Protein AF-A0A7V1EH66-F1 (afdb_monomer_lite)

pLDDT: mean 82.97, std 15.95, range [31.66, 97.5]

Radius of gyration: 21.64 Å; chains: 1; bounding box: 53×50×57 Å

Foldseek 3Di:
DPCPPPPPPLVVLLVVLVCLLVVLVVVCLVCQVVVNHDCVSLLSNLQSLLVNCLSPVVSVVCLVVVLVVQLVSHDPVCSVVSSVSSSCSSCVSQVVCQVVCCVVQVDRARSHLCQLVVLLCLAAPPVVVSLLDDPDDSVVVVLCCCCVPVVDDDSNVSSVVSNVRRVVRCVVPVVVRVVSVVVVVVVVLDLDDDDRPDDVVVVCVPDPVNVDPCPRSNNVVVVVVVD

Secondary structure (DSSP, 8-state):
---------HHHHHHHHHHHHHHHHHHHHHHHHTT---HHHHHHHHHHHHHHHHH-GGGGGGHHHHHHHHHHHS-TTTHHHHHHHHHHHHHHHHHHHHHHHHHHHSS---S-STHHHHHHHHSSTTHHHHHTPPTTHHHHHHHHHHHHHH---SHHHHHHHHHHHHHHHHHH-HHHHHHHHHHHHHHHHSS-PPPSSS-HHHHHTT-HHHH-GGGSHHHHHHHHH--

Sequence (227 aa):
MIQANSEILPPILIIFLLLASIYTLLRFCESIKKDKLVTPWLVISGITYGLLIITLTNFFILLPFLIVWLYNITIKVKRLKYTLIFLMLSLTPAFLSTMRNFIHSNEPVIICYNGGINFYIGNNSDIKRTVSIQPGYQWDSLMTTAYITERITNFGEMQNFWYRKAFQFIIHNPLKWMGITLKKAILFFNAWEFPRNTDDEFFNNYSIVNKTPFLKANLLFPLGFSG

Organism: NCBI:txid2052148

Structure (mmCIF, N/CA/C/O backbone):
data_AF-A0A7V1EH66-F1
#
_entry.id   AF-A0A7V1EH66-F1
#
loop_
_atom_site.group_PDB
_atom_site.id
_atom_site.type_symbol
_atom_site.label_atom_id
_atom_site.label_alt_id
_atom_site.label_comp_id
_atom_site.label_asym_id
_atom_site.label_entity_id
_atom_site.label_seq_id
_atom_site.pdbx_PDB_ins_code
_atom_site.Cartn_x
_atom_site.Cartn_y
_atom_site.Cartn_z
_atom_site.occupancy
_atom_site.B_iso_or_equiv
_atom_site.auth_seq_id
_atom_site.auth_comp_id
_atom_site.auth_asym_id
_atom_site.auth_atom_id
_atom_site.pdbx_PDB_model_num
ATOM 1 N N . MET A 1 1 ? 28.380 -20.392 -0.063 1.00 31.66 1 MET A N 1
ATOM 2 C CA . MET A 1 1 ? 28.379 -19.608 1.191 1.00 31.66 1 MET A CA 1
ATOM 3 C C . MET A 1 1 ? 26.952 -19.146 1.417 1.00 31.66 1 MET A C 1
ATOM 5 O O . MET A 1 1 ? 26.489 -18.276 0.695 1.00 31.66 1 MET A O 1
ATOM 9 N N . ILE A 1 2 ? 26.218 -19.820 2.304 1.00 36.34 2 ILE A N 1
ATOM 10 C CA . ILE A 1 2 ? 24.830 -19.469 2.618 1.00 36.34 2 ILE A CA 1
ATOM 11 C C . ILE A 1 2 ? 24.907 -18.312 3.603 1.00 36.34 2 ILE A C 1
ATOM 13 O O . ILE A 1 2 ? 25.153 -18.507 4.790 1.00 36.34 2 ILE A O 1
ATOM 17 N N . GLN A 1 3 ? 24.756 -17.100 3.088 1.00 33.91 3 GLN A N 1
ATOM 18 C CA . GLN A 1 3 ? 24.541 -15.925 3.907 1.00 33.91 3 GLN A CA 1
ATOM 19 C C . GLN A 1 3 ? 23.078 -15.956 4.365 1.00 33.91 3 GLN A C 1
ATOM 21 O O . GLN A 1 3 ? 22.227 -15.233 3.861 1.00 33.91 3 GLN A O 1
ATOM 26 N N . ALA A 1 4 ? 22.769 -16.860 5.299 1.00 40.81 4 ALA A N 1
ATOM 27 C CA . ALA A 1 4 ? 21.573 -16.765 6.121 1.00 40.81 4 ALA A CA 1
ATOM 28 C C . ALA A 1 4 ? 21.816 -15.620 7.109 1.00 40.81 4 ALA A C 1
ATOM 30 O O . ALA A 1 4 ? 22.051 -15.840 8.296 1.00 40.81 4 ALA A O 1
ATOM 31 N N . ASN A 1 5 ? 21.862 -14.389 6.595 1.00 39.75 5 ASN A N 1
ATOM 32 C CA . ASN A 1 5 ? 21.789 -13.235 7.463 1.00 39.75 5 ASN A CA 1
ATOM 33 C C . ASN A 1 5 ? 20.458 -13.365 8.202 1.00 39.75 5 ASN A C 1
ATOM 35 O O . ASN A 1 5 ? 19.401 -13.513 7.587 1.00 39.75 5 ASN A O 1
ATOM 39 N N . SER A 1 6 ? 20.513 -13.304 9.526 1.00 42.19 6 SER A N 1
ATOM 40 C CA . SER A 1 6 ? 19.389 -12.981 10.399 1.00 42.19 6 SER A CA 1
ATOM 41 C C . SER A 1 6 ? 18.934 -11.540 10.133 1.00 42.19 6 SER A C 1
ATOM 43 O O . SER A 1 6 ? 18.957 -10.680 11.009 1.00 42.19 6 SER A O 1
ATOM 45 N N . GLU A 1 7 ? 18.594 -11.253 8.881 1.00 52.84 7 GLU A N 1
ATOM 46 C CA . GLU A 1 7 ? 17.922 -10.042 8.467 1.00 52.84 7 GLU A CA 1
ATOM 47 C C . GLU A 1 7 ? 16.495 -10.142 8.987 1.00 52.84 7 GLU A C 1
ATOM 49 O O . GLU A 1 7 ? 15.802 -11.143 8.786 1.00 52.84 7 GLU A O 1
ATOM 54 N N . ILE A 1 8 ? 16.052 -9.100 9.688 1.00 56.94 8 ILE A N 1
ATOM 55 C CA . ILE A 1 8 ? 14.639 -8.923 9.998 1.00 56.94 8 ILE A CA 1
ATOM 56 C C . ILE A 1 8 ? 13.954 -8.720 8.652 1.00 56.94 8 ILE A C 1
ATOM 58 O O . ILE A 1 8 ? 13.894 -7.607 8.129 1.00 56.94 8 ILE A O 1
ATOM 62 N N . LEU A 1 9 ? 13.493 -9.817 8.051 1.00 69.81 9 LEU A N 1
ATOM 63 C CA . LEU A 1 9 ? 12.773 -9.720 6.801 1.00 69.81 9 LEU A CA 1
ATOM 64 C C . LEU A 1 9 ? 11.476 -8.934 7.063 1.00 69.81 9 LEU A C 1
ATOM 66 O O . LEU A 1 9 ? 10.804 -9.161 8.080 1.00 69.81 9 LEU A O 1
ATOM 70 N N . PRO A 1 10 ? 11.069 -8.060 6.126 1.00 79.56 10 PRO A N 1
ATOM 71 C CA . PRO A 1 10 ? 9.827 -7.298 6.219 1.00 79.56 10 PRO A CA 1
ATOM 72 C C . PRO A 1 10 ? 8.575 -8.091 6.649 1.00 79.56 10 PRO A C 1
ATOM 74 O O . PRO A 1 10 ? 7.766 -7.520 7.381 1.00 79.56 10 PRO A O 1
ATOM 77 N N . PRO A 1 11 ? 8.383 -9.385 6.291 1.00 85.25 11 PRO A N 1
ATOM 78 C CA . PRO A 1 11 ? 7.206 -10.152 6.689 1.00 85.25 11 PRO A CA 1
ATOM 79 C C . PRO A 1 11 ? 6.988 -10.238 8.201 1.00 85.25 11 PRO A C 1
ATOM 81 O O . PRO A 1 11 ? 5.842 -10.167 8.634 1.00 85.25 11 PRO A O 1
ATOM 84 N N . ILE A 1 12 ? 8.048 -10.337 9.013 1.00 88.81 12 ILE A N 1
ATOM 85 C CA . ILE A 1 12 ? 7.903 -10.431 10.477 1.00 88.81 12 ILE A CA 1
ATOM 86 C C . ILE A 1 12 ? 7.273 -9.145 11.017 1.00 88.81 12 ILE A C 1
ATOM 88 O O . ILE A 1 12 ? 6.307 -9.188 11.780 1.00 88.81 12 ILE A O 1
ATOM 92 N N . LEU A 1 13 ? 7.785 -7.996 10.570 1.00 91.00 13 LEU A N 1
ATOM 93 C CA . LEU A 1 13 ? 7.263 -6.689 10.955 1.00 91.00 13 LEU A CA 1
ATOM 94 C C . LEU A 1 13 ? 5.834 -6.479 10.436 1.00 91.00 13 LEU A C 1
ATOM 96 O O . LEU A 1 13 ? 4.990 -5.981 11.175 1.00 91.00 13 LEU A O 1
ATOM 100 N N . ILE A 1 14 ? 5.543 -6.896 9.199 1.00 92.69 14 ILE A N 1
ATOM 101 C CA . ILE A 1 14 ? 4.199 -6.820 8.606 1.00 92.69 14 ILE A CA 1
ATOM 102 C C . ILE A 1 14 ? 3.196 -7.617 9.441 1.00 92.69 14 ILE A C 1
ATOM 104 O O . ILE A 1 14 ? 2.156 -7.079 9.813 1.00 92.69 14 ILE A O 1
ATOM 108 N N . ILE A 1 15 ? 3.509 -8.875 9.767 1.00 91.88 15 ILE A N 1
ATOM 109 C CA . ILE A 1 15 ? 2.633 -9.740 10.567 1.00 91.88 15 ILE A CA 1
ATOM 110 C C . ILE A 1 15 ? 2.423 -9.131 11.954 1.00 91.88 15 ILE A C 1
ATOM 112 O O . ILE A 1 15 ? 1.287 -9.035 12.416 1.00 91.88 15 ILE A O 1
ATOM 116 N N . PHE A 1 16 ? 3.495 -8.665 12.597 1.00 94.38 16 PHE A N 1
ATOM 117 C CA . PHE A 1 16 ? 3.411 -8.009 13.897 1.00 94.38 16 PHE A CA 1
ATOM 118 C C . PHE A 1 16 ? 2.502 -6.771 13.866 1.00 94.38 16 PHE A C 1
ATOM 120 O O . PHE A 1 16 ? 1.582 -6.670 14.677 1.00 94.38 16 PHE A O 1
ATOM 127 N N . LEU A 1 17 ? 2.716 -5.850 12.920 1.00 95.94 17 LEU A N 1
ATOM 128 C CA . LEU A 1 17 ? 1.924 -4.622 12.792 1.00 95.94 17 LEU A CA 1
ATOM 129 C C . LEU A 1 17 ? 0.464 -4.918 12.437 1.00 95.94 17 LEU A C 1
ATOM 131 O O . LEU A 1 17 ? -0.438 -4.294 12.998 1.00 95.94 17 LEU A O 1
ATOM 135 N N . LEU A 1 18 ? 0.219 -5.897 11.562 1.00 95.38 18 LEU A N 1
ATOM 136 C CA . LEU A 1 18 ? -1.124 -6.351 11.216 1.00 95.38 18 LEU A CA 1
ATOM 137 C C . LEU A 1 18 ? -1.856 -6.874 12.455 1.00 95.38 18 LEU A C 1
ATOM 139 O O . LEU A 1 18 ? -2.928 -6.370 12.786 1.00 95.38 18 LEU A O 1
ATOM 143 N N . LEU A 1 19 ? -1.262 -7.822 13.182 1.00 95.56 19 LEU A N 1
ATOM 144 C CA . LEU A 1 19 ? -1.869 -8.394 14.383 1.00 95.56 19 LEU A CA 1
ATOM 145 C C . LEU A 1 19 ? -2.056 -7.348 15.487 1.00 95.56 19 LEU A C 1
ATOM 147 O O . LEU A 1 19 ? -3.114 -7.314 16.113 1.00 95.56 19 LEU A O 1
ATOM 151 N N . ALA A 1 20 ? -1.082 -6.458 15.696 1.00 96.25 20 ALA A N 1
ATOM 152 C CA . ALA A 1 20 ? -1.193 -5.362 16.655 1.00 96.25 20 ALA A CA 1
ATOM 153 C C . ALA A 1 20 ? -2.341 -4.406 16.293 1.00 96.25 20 ALA A C 1
ATOM 155 O O . ALA A 1 20 ? -3.129 -4.034 17.169 1.00 96.25 20 ALA A O 1
ATOM 156 N N . SER A 1 21 ? -2.481 -4.050 15.012 1.00 95.81 21 SER A N 1
ATOM 157 C CA . SER A 1 21 ? -3.552 -3.167 14.539 1.00 95.81 21 SER A CA 1
ATOM 158 C C . SER A 1 21 ? -4.936 -3.794 14.726 1.00 95.81 21 SER A C 1
ATOM 160 O O . SER A 1 21 ? -5.824 -3.136 15.272 1.00 95.81 21 SER A O 1
ATOM 162 N N . ILE A 1 22 ? -5.097 -5.080 14.385 1.00 94.62 22 ILE A N 1
ATOM 163 C CA . ILE A 1 22 ? -6.344 -5.839 14.562 1.00 94.62 22 ILE A CA 1
ATOM 164 C C . ILE A 1 22 ? -6.674 -5.976 16.048 1.00 94.62 22 ILE A C 1
ATOM 166 O O . ILE A 1 22 ? -7.775 -5.631 16.470 1.00 94.62 22 ILE A O 1
ATOM 170 N N . TYR A 1 23 ? -5.721 -6.438 16.860 1.00 96.19 23 TYR A N 1
ATOM 171 C CA . TYR A 1 23 ? -5.928 -6.648 18.291 1.00 96.19 23 TYR A CA 1
ATOM 172 C C . TYR A 1 23 ? -6.364 -5.358 18.990 1.00 96.19 23 TYR A C 1
ATOM 174 O O . TYR A 1 23 ? -7.368 -5.336 19.700 1.00 96.19 23 TYR A O 1
ATOM 182 N N . THR A 1 24 ? -5.654 -4.254 18.760 1.00 95.88 24 THR A N 1
ATOM 183 C CA . THR A 1 24 ? -5.983 -2.968 19.391 1.00 95.88 24 THR A CA 1
ATOM 184 C C . THR A 1 24 ? -7.306 -2.391 18.887 1.00 95.88 24 THR A C 1
ATOM 186 O O . THR A 1 24 ? -8.067 -1.844 19.688 1.00 95.88 24 THR A O 1
ATOM 189 N N . LEU A 1 25 ? -7.652 -2.595 17.611 1.00 93.88 25 LEU A N 1
ATOM 190 C CA . LEU A 1 25 ? -8.961 -2.218 17.074 1.00 93.88 25 LEU A CA 1
ATOM 191 C C . LEU A 1 25 ? -10.096 -3.020 17.727 1.00 93.88 25 LEU A C 1
ATOM 193 O O . LEU A 1 25 ? -11.115 -2.449 18.114 1.00 93.88 25 LEU A O 1
ATOM 197 N N . LEU A 1 26 ? -9.911 -4.328 17.925 1.00 92.81 26 LEU A N 1
ATOM 198 C CA . LEU A 1 26 ? -10.880 -5.185 18.615 1.00 92.81 26 LEU A CA 1
ATOM 199 C C . LEU A 1 26 ? -11.047 -4.787 20.085 1.00 92.81 26 LEU A C 1
ATOM 201 O O . LEU A 1 26 ? -12.176 -4.662 20.562 1.00 92.81 26 LEU A O 1
ATOM 205 N N . ARG A 1 27 ? -9.949 -4.489 20.793 1.00 93.38 27 ARG A N 1
ATOM 206 C CA . ARG A 1 27 ? -9.999 -3.976 22.174 1.00 93.38 27 ARG A CA 1
ATOM 207 C C . ARG A 1 27 ? -10.748 -2.650 22.263 1.00 93.38 27 ARG A C 1
ATOM 209 O O . ARG A 1 27 ? -11.499 -2.440 23.215 1.00 93.38 27 ARG A O 1
ATOM 216 N N . PHE A 1 28 ? -10.602 -1.780 21.265 1.00 92.25 28 PHE A N 1
ATOM 217 C CA . PHE A 1 28 ? -11.415 -0.572 21.163 1.00 92.25 28 PHE A CA 1
ATOM 218 C C . PHE A 1 28 ? -12.905 -0.901 20.970 1.00 92.25 28 PHE A C 1
ATOM 220 O O . PHE A 1 28 ? -13.745 -0.334 21.672 1.00 92.25 28 PHE A O 1
ATOM 227 N N . CYS A 1 29 ? -13.247 -1.859 20.106 1.00 88.94 29 CYS A N 1
ATOM 228 C CA . CYS A 1 29 ? -14.632 -2.289 19.885 1.00 88.94 29 CYS A CA 1
ATOM 229 C C . CYS A 1 29 ? -15.281 -2.871 21.150 1.00 88.94 29 CYS A C 1
ATOM 231 O O . CYS A 1 29 ? -16.422 -2.542 21.473 1.00 88.94 29 CYS A O 1
ATOM 233 N N . GLU A 1 30 ? -14.556 -3.697 21.906 1.00 89.69 30 GLU A N 1
ATOM 234 C CA . GLU A 1 30 ? -15.019 -4.192 23.208 1.00 89.69 30 GLU A CA 1
ATOM 235 C C . GLU A 1 30 ? -15.242 -3.060 24.212 1.00 89.69 30 GLU A C 1
ATOM 237 O O . GLU A 1 30 ? -16.186 -3.105 25.001 1.00 89.69 30 GLU A O 1
ATOM 242 N N . SER A 1 31 ? -14.378 -2.044 24.181 1.00 87.38 31 SER A N 1
ATOM 243 C CA . SER A 1 31 ? -14.477 -0.875 25.053 1.00 87.38 31 SER A CA 1
ATOM 244 C C . SER A 1 31 ? -15.768 -0.088 24.780 1.00 87.38 31 SER A C 1
ATOM 246 O O . SER A 1 31 ? -16.475 0.278 25.719 1.00 87.38 31 SER A O 1
ATOM 248 N N . ILE A 1 32 ? -16.154 0.047 23.502 1.00 84.94 32 ILE A N 1
ATOM 249 C CA . ILE A 1 32 ? -17.437 0.641 23.099 1.00 84.94 32 ILE A CA 1
ATOM 250 C C . ILE A 1 32 ? -18.607 -0.193 23.626 1.00 84.94 32 ILE A C 1
ATOM 252 O O . ILE A 1 32 ? -19.519 0.365 24.223 1.00 84.94 32 ILE A O 1
ATOM 256 N N . LYS A 1 33 ? -18.579 -1.522 23.446 1.00 83.12 33 LYS A N 1
ATOM 257 C CA . LYS A 1 33 ? -19.668 -2.415 23.892 1.00 83.12 33 LYS A CA 1
ATOM 258 C C . LYS A 1 33 ? -19.899 -2.385 25.405 1.00 83.12 33 LYS A C 1
ATOM 260 O O . LYS A 1 33 ? -21.011 -2.629 25.852 1.00 83.12 33 LYS A O 1
ATOM 265 N N . LYS A 1 34 ? -18.848 -2.137 26.189 1.00 83.00 34 LYS A N 1
ATOM 266 C CA . LYS A 1 34 ? -18.898 -2.084 27.659 1.00 83.00 34 LYS A CA 1
ATOM 267 C C . LYS A 1 34 ? -19.150 -0.670 28.201 1.00 83.00 34 LYS A C 1
ATOM 269 O O . LYS A 1 34 ? -18.939 -0.460 29.392 1.00 83.00 34 LYS A O 1
ATOM 274 N N . ASP A 1 35 ? -19.479 0.300 27.339 1.00 75.31 35 ASP A N 1
ATOM 275 C CA . ASP A 1 35 ? -19.573 1.737 27.654 1.00 75.31 35 ASP A CA 1
ATOM 276 C C . ASP A 1 35 ? -18.329 2.320 28.362 1.00 75.31 35 ASP A C 1
ATOM 278 O O . ASP A 1 35 ? -18.353 3.401 28.953 1.00 75.31 35 ASP A O 1
ATOM 282 N N . LYS A 1 36 ? -17.183 1.635 28.257 1.00 76.00 36 LYS A N 1
ATOM 283 C CA . LYS A 1 36 ? -15.889 2.072 28.786 1.00 76.00 36 LYS A CA 1
ATOM 284 C C . LYS A 1 36 ? -15.070 2.622 27.632 1.00 76.00 36 LYS A C 1
ATOM 286 O O . LYS A 1 36 ? -14.389 1.879 26.941 1.00 76.00 36 LYS A O 1
ATOM 291 N N . LEU A 1 37 ? -15.116 3.929 27.409 1.00 71.88 37 LEU A N 1
ATOM 292 C CA . LEU A 1 37 ? -14.409 4.553 26.289 1.00 71.88 37 LEU A CA 1
ATOM 293 C C . LEU A 1 37 ? -12.901 4.643 26.544 1.00 71.88 37 LEU A C 1
ATOM 295 O O . LEU A 1 37 ? -12.417 5.610 27.127 1.00 71.88 37 LEU A O 1
ATOM 299 N N . VAL A 1 38 ? -12.152 3.656 26.053 1.00 79.88 38 VAL A N 1
ATOM 300 C CA . VAL A 1 38 ? -10.688 3.629 26.156 1.00 79.88 38 VAL A CA 1
ATOM 301 C C . VAL A 1 38 ? -10.081 4.061 24.818 1.00 79.88 38 VAL A C 1
ATOM 303 O O . VAL A 1 38 ? -9.738 3.246 23.963 1.00 79.88 38 VAL A O 1
ATOM 306 N N . THR A 1 39 ? -9.959 5.378 24.632 1.00 82.88 39 THR A N 1
ATOM 307 C CA . THR A 1 39 ? -9.405 6.005 23.417 1.00 82.88 39 THR A CA 1
ATOM 308 C C . THR A 1 39 ? -7.954 5.632 23.074 1.00 82.88 39 THR A C 1
ATOM 310 O O . THR A 1 39 ? -7.661 5.626 21.877 1.00 82.88 39 THR A O 1
ATOM 313 N N . PRO A 1 40 ? -7.052 5.267 24.017 1.00 91.75 40 PRO A N 1
ATOM 314 C CA . PRO A 1 40 ? -5.698 4.836 23.663 1.00 91.75 40 PRO A CA 1
ATOM 315 C C . PRO A 1 40 ? -5.651 3.660 22.681 1.00 91.75 40 PRO A C 1
ATOM 317 O O . PRO A 1 40 ? -4.797 3.646 21.801 1.00 91.75 40 PRO A O 1
ATOM 320 N N . TRP A 1 41 ? -6.594 2.713 22.759 1.00 93.81 41 TRP A N 1
ATOM 321 C CA . TRP A 1 41 ? -6.628 1.571 21.837 1.00 93.81 41 TRP A CA 1
ATOM 322 C C . TRP A 1 41 ? -6.858 1.993 20.386 1.00 93.81 41 TRP A C 1
ATOM 324 O O . TRP A 1 41 ? -6.198 1.477 19.488 1.00 93.81 41 TRP A O 1
ATOM 334 N N . LEU A 1 42 ? -7.739 2.974 20.161 1.00 94.00 42 LEU A N 1
ATOM 335 C CA . LEU A 1 42 ? -7.975 3.536 18.831 1.00 94.00 42 LEU A CA 1
ATOM 336 C C . LEU A 1 42 ? -6.725 4.239 18.296 1.00 94.00 42 LEU A C 1
ATOM 338 O O . LEU A 1 42 ? -6.412 4.130 17.113 1.00 94.00 42 LEU A O 1
ATOM 342 N N . VAL A 1 43 ? -6.011 4.949 19.177 1.00 95.00 43 VAL A N 1
ATOM 343 C CA . VAL A 1 43 ? -4.797 5.675 18.801 1.00 95.00 43 VAL A CA 1
ATOM 344 C C . VAL A 1 43 ? -3.698 4.709 18.369 1.00 95.00 43 VAL A C 1
ATOM 346 O O . VAL A 1 43 ? -3.123 4.867 17.293 1.00 95.00 43 VAL A O 1
ATOM 349 N N . ILE A 1 44 ? -3.451 3.676 19.177 1.00 96.06 44 ILE A N 1
ATOM 350 C CA . ILE A 1 44 ? -2.452 2.647 18.877 1.00 96.06 44 ILE A CA 1
ATOM 351 C C . ILE A 1 44 ? -2.833 1.899 17.594 1.00 96.06 44 ILE A C 1
ATOM 353 O O . ILE A 1 44 ? -1.969 1.672 16.749 1.00 96.06 44 ILE A O 1
ATOM 357 N N . SER A 1 45 ? -4.115 1.575 17.405 1.00 96.12 45 SER A N 1
ATOM 358 C CA . SER A 1 45 ? -4.599 0.913 16.190 1.00 96.12 45 SER A CA 1
ATOM 359 C C . SER A 1 45 ? -4.340 1.747 14.933 1.00 96.12 45 SER A C 1
ATOM 361 O O . SER A 1 45 ? -3.759 1.239 13.979 1.00 96.12 45 SER A O 1
ATOM 363 N N . GLY A 1 46 ? -4.676 3.042 14.950 1.00 96.44 46 GLY A N 1
ATOM 364 C CA . GLY A 1 46 ? -4.424 3.931 13.813 1.00 96.44 46 GLY A CA 1
ATOM 365 C C . GLY A 1 46 ? -2.935 4.065 13.484 1.00 96.44 46 GLY A C 1
ATOM 366 O O . GLY A 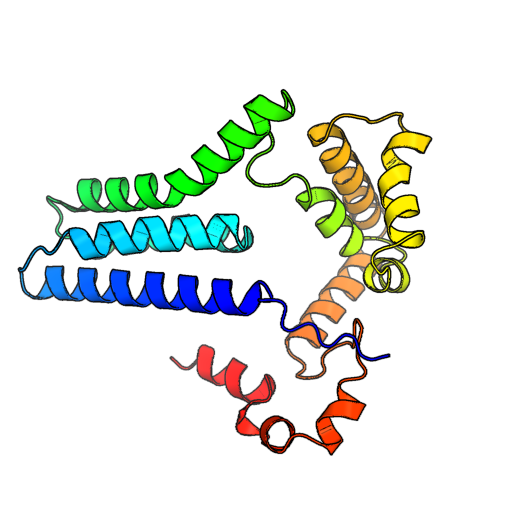1 46 ? -2.544 3.928 12.330 1.00 96.44 46 GLY A O 1
ATOM 367 N N . ILE A 1 47 ? -2.078 4.258 14.493 1.00 97.00 47 ILE A N 1
ATOM 368 C CA . ILE A 1 47 ? -0.626 4.385 14.280 1.00 97.00 47 ILE A CA 1
ATOM 369 C C . ILE A 1 47 ? -0.029 3.077 13.747 1.00 97.00 47 ILE A C 1
ATOM 371 O O . ILE A 1 47 ? 0.716 3.100 12.770 1.00 97.00 47 ILE A O 1
ATOM 375 N N . THR A 1 48 ? -0.359 1.932 14.353 1.00 97.44 48 THR A N 1
ATOM 376 C CA . THR A 1 48 ? 0.150 0.620 13.909 1.00 97.44 48 THR A CA 1
ATOM 377 C C . THR A 1 48 ? -0.332 0.265 12.504 1.00 97.44 48 THR A C 1
ATOM 379 O O . THR A 1 48 ? 0.457 -0.243 11.711 1.00 97.44 48 THR A O 1
ATOM 382 N N . TYR A 1 49 ? -1.574 0.612 12.149 1.00 97.50 49 TYR A N 1
ATOM 383 C CA . TYR A 1 49 ? -2.089 0.453 10.789 1.00 97.50 49 TYR A CA 1
ATOM 384 C C . TYR A 1 49 ? -1.400 1.390 9.785 1.00 97.50 49 TYR A C 1
ATOM 386 O O . TYR A 1 49 ? -1.053 0.980 8.679 1.00 97.50 49 TYR A O 1
ATOM 394 N N . GLY A 1 50 ? -1.119 2.637 10.165 1.00 96.44 50 GLY A N 1
ATOM 395 C CA . GLY A 1 50 ? -0.340 3.548 9.325 1.00 96.44 50 GLY A CA 1
ATOM 396 C C . GLY A 1 50 ? 1.097 3.068 9.097 1.00 96.44 50 GLY A C 1
ATOM 397 O O . GLY A 1 50 ? 1.616 3.160 7.985 1.00 96.44 50 GLY A O 1
ATOM 398 N N . LEU A 1 51 ? 1.731 2.491 10.124 1.00 96.25 51 LEU A N 1
ATOM 399 C CA . LEU A 1 51 ? 3.041 1.844 9.999 1.00 96.25 51 LEU A CA 1
ATOM 400 C C . LEU A 1 51 ? 2.977 0.608 9.086 1.00 96.25 51 LEU A C 1
ATOM 402 O O . LEU A 1 51 ? 3.890 0.372 8.293 1.00 96.25 51 LEU A O 1
ATOM 406 N N . LEU A 1 52 ? 1.884 -0.156 9.150 1.00 96.06 52 LEU A N 1
ATOM 407 C CA . LEU A 1 52 ? 1.644 -1.286 8.255 1.00 96.06 52 LEU A CA 1
ATOM 408 C C . LEU A 1 52 ? 1.571 -0.826 6.793 1.00 96.06 52 LEU A C 1
ATOM 410 O O . LEU A 1 52 ? 2.222 -1.427 5.943 1.00 96.06 52 LEU A O 1
ATOM 414 N N . ILE A 1 53 ? 0.852 0.266 6.510 1.00 95.06 53 ILE A N 1
ATOM 415 C CA . ILE A 1 53 ? 0.728 0.848 5.164 1.00 95.06 53 ILE A CA 1
ATOM 416 C C . ILE A 1 53 ? 2.092 1.225 4.578 1.00 95.06 53 ILE A C 1
ATOM 418 O O . ILE A 1 53 ? 2.356 0.926 3.418 1.00 95.06 53 ILE A O 1
ATOM 422 N N . ILE A 1 54 ? 2.961 1.893 5.343 1.00 93.88 54 ILE A N 1
ATOM 423 C CA . ILE A 1 54 ? 4.280 2.285 4.816 1.00 93.88 54 ILE A CA 1
ATOM 424 C C . ILE A 1 54 ? 5.221 1.085 4.655 1.00 93.88 54 ILE A C 1
ATOM 426 O O . ILE A 1 54 ? 6.125 1.133 3.827 1.00 93.88 54 ILE A O 1
ATOM 430 N N . THR A 1 55 ? 5.005 0.009 5.420 1.00 91.94 55 THR A N 1
ATOM 431 C CA . THR A 1 55 ? 5.793 -1.226 5.304 1.00 91.94 55 THR A CA 1
ATOM 432 C C . THR A 1 55 ? 5.341 -2.052 4.099 1.00 91.94 55 THR A C 1
ATOM 434 O O . THR A 1 55 ? 6.166 -2.593 3.366 1.00 91.94 55 THR A O 1
ATOM 437 N N . LEU A 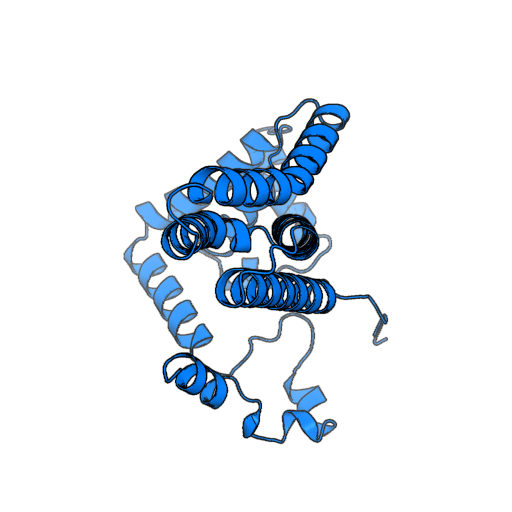1 56 ? 4.028 -2.130 3.869 1.00 90.81 56 LEU A N 1
ATOM 438 C CA . LEU A 1 56 ? 3.431 -2.777 2.709 1.00 90.81 56 LEU A CA 1
ATOM 439 C C . LEU A 1 56 ? 2.215 -1.975 2.226 1.00 90.81 56 LEU A C 1
ATOM 441 O O . LEU A 1 56 ? 1.107 -2.081 2.758 1.00 90.81 56 LEU A O 1
ATOM 445 N N . THR A 1 57 ? 2.417 -1.217 1.149 1.00 89.31 57 THR A N 1
ATOM 446 C CA . THR A 1 57 ? 1.439 -0.273 0.581 1.00 89.31 57 THR A CA 1
ATOM 447 C C . THR A 1 57 ? 0.123 -0.910 0.148 1.00 89.31 57 THR A C 1
ATOM 449 O O . THR A 1 57 ? -0.894 -0.223 0.090 1.00 89.31 57 THR A O 1
ATOM 452 N N . ASN A 1 58 ? 0.088 -2.225 -0.078 1.00 89.56 58 ASN A N 1
ATOM 453 C CA . ASN A 1 58 ? -1.131 -2.951 -0.439 1.00 89.56 58 ASN A CA 1
ATOM 454 C C . ASN A 1 58 ? -2.240 -2.821 0.624 1.00 89.56 58 ASN A C 1
ATOM 456 O O . ASN A 1 58 ? -3.419 -2.808 0.272 1.00 89.56 58 ASN A O 1
ATOM 460 N N . PHE A 1 59 ? -1.890 -2.660 1.907 1.00 92.88 59 PHE A N 1
ATOM 461 C CA . PHE A 1 59 ? -2.875 -2.459 2.979 1.00 92.88 59 PHE A CA 1
ATOM 462 C C . PHE A 1 59 ? -3.616 -1.117 2.880 1.00 92.88 59 PHE A C 1
ATOM 464 O O . PHE A 1 59 ? -4.667 -0.946 3.498 1.00 92.88 59 PHE A O 1
ATOM 471 N N . PHE A 1 60 ? -3.150 -0.180 2.049 1.00 92.50 60 PHE A N 1
ATOM 472 C CA . PHE A 1 60 ? -3.884 1.054 1.769 1.00 92.50 60 PHE A CA 1
ATOM 473 C C . PHE A 1 60 ? -5.272 0.772 1.164 1.00 92.50 60 PHE A C 1
ATOM 475 O O . PHE A 1 60 ? -6.230 1.475 1.475 1.00 92.50 60 PHE A O 1
ATOM 482 N N . ILE A 1 61 ? -5.414 -0.308 0.380 1.00 92.75 61 ILE A N 1
ATOM 483 C CA . ILE A 1 61 ? -6.688 -0.727 -0.234 1.00 92.75 61 ILE A CA 1
ATOM 484 C C . ILE A 1 61 ? -7.738 -1.099 0.826 1.00 92.75 61 ILE A C 1
ATOM 486 O O . ILE A 1 61 ? -8.927 -0.877 0.612 1.00 92.75 61 ILE A O 1
ATOM 490 N N . LEU A 1 62 ? -7.319 -1.625 1.982 1.00 93.88 62 LEU A N 1
ATOM 491 C CA . LEU A 1 62 ? -8.226 -2.030 3.062 1.00 93.88 62 LEU A CA 1
ATOM 492 C C . LEU A 1 62 ? -8.682 -0.858 3.949 1.00 93.88 62 LEU A C 1
ATOM 494 O O . LEU A 1 62 ? -9.703 -0.966 4.630 1.00 93.88 62 LEU A O 1
ATOM 498 N N . LEU A 1 63 ? -7.985 0.283 3.909 1.00 94.50 63 LEU A N 1
ATOM 499 C CA . LEU A 1 63 ? -8.307 1.465 4.713 1.00 94.50 63 LEU A CA 1
ATOM 500 C C . LEU A 1 63 ? -9.764 1.962 4.543 1.00 94.50 63 LEU A C 1
ATOM 502 O O . LEU A 1 63 ? -10.431 2.135 5.566 1.00 94.50 63 LEU A O 1
ATOM 506 N N . PRO A 1 64 ? -10.315 2.167 3.323 1.00 95.38 64 PRO A N 1
ATOM 507 C CA . PRO A 1 64 ? -11.704 2.611 3.161 1.00 95.38 64 PRO A CA 1
ATOM 508 C C . PRO A 1 64 ? -12.723 1.631 3.758 1.00 95.38 64 PRO A C 1
ATOM 510 O O . PRO A 1 64 ? -13.707 2.065 4.357 1.00 95.38 64 PRO A O 1
ATOM 513 N N . PHE A 1 65 ? -12.475 0.322 3.666 1.00 95.00 65 PHE A N 1
ATOM 514 C CA . PHE A 1 65 ? -13.354 -0.693 4.250 1.00 95.00 65 PHE A CA 1
ATOM 515 C C . PHE A 1 65 ? -13.353 -0.623 5.780 1.00 95.00 65 PHE A C 1
ATOM 517 O O . PHE A 1 65 ? -14.420 -0.648 6.392 1.00 95.00 65 PHE A O 1
ATOM 524 N N . LEU A 1 66 ? -12.178 -0.451 6.398 1.00 94.12 66 LEU A N 1
ATOM 525 C CA . LEU A 1 66 ? -12.059 -0.275 7.849 1.00 94.12 66 LEU A CA 1
ATOM 526 C C . LEU A 1 66 ? -12.747 1.001 8.339 1.00 94.12 66 LEU A C 1
ATOM 528 O O . LEU A 1 66 ? -13.379 0.984 9.390 1.00 94.12 66 LEU A O 1
ATOM 532 N N . ILE A 1 67 ? -12.671 2.090 7.574 1.00 94.50 67 ILE A N 1
ATOM 533 C CA . ILE A 1 67 ? -13.341 3.361 7.885 1.00 94.50 67 ILE A CA 1
ATOM 534 C C . ILE A 1 67 ? -14.860 3.191 7.868 1.00 94.50 67 ILE A C 1
ATOM 536 O O . ILE A 1 67 ? -15.529 3.580 8.826 1.00 94.50 67 ILE A O 1
ATOM 540 N N . VAL A 1 68 ? -15.408 2.595 6.804 1.00 94.94 68 VAL A N 1
ATOM 541 C CA . VAL A 1 68 ? -16.852 2.341 6.682 1.00 94.94 68 VAL A CA 1
ATOM 542 C C . VAL A 1 68 ? -17.325 1.404 7.791 1.00 94.94 68 VAL A C 1
ATOM 544 O O . VAL A 1 68 ? -18.338 1.667 8.438 1.00 94.94 68 VAL A O 1
ATOM 547 N N . TRP A 1 69 ? -16.571 0.340 8.062 1.00 93.88 69 TRP A N 1
ATOM 548 C CA . TRP A 1 69 ? -16.866 -0.584 9.150 1.00 93.88 69 TRP A CA 1
ATOM 549 C C . TRP A 1 69 ? -16.864 0.120 10.514 1.00 93.88 69 TRP A C 1
ATOM 551 O O . TRP A 1 69 ? -17.860 0.046 11.235 1.00 93.88 69 TRP A O 1
ATOM 561 N N . LEU A 1 70 ? -15.810 0.880 10.834 1.00 91.69 70 LEU A N 1
ATOM 562 C CA . LEU A 1 70 ? -15.672 1.625 12.089 1.00 91.69 70 LEU A CA 1
ATOM 563 C C . LEU A 1 70 ? -16.810 2.638 12.283 1.00 91.69 70 LEU A C 1
ATOM 565 O O . LEU A 1 70 ? -17.346 2.787 13.385 1.00 91.69 70 LEU A O 1
ATOM 569 N N . TYR A 1 71 ? -17.216 3.308 11.206 1.00 92.62 71 TYR A N 1
ATOM 570 C CA . TYR A 1 71 ? -18.335 4.244 11.208 1.00 92.62 71 TYR A CA 1
ATOM 571 C C . TYR A 1 71 ? -19.673 3.569 11.547 1.00 92.62 71 TYR A C 1
ATOM 573 O O . TYR A 1 71 ? -20.503 4.164 12.236 1.00 92.62 71 TYR A O 1
ATOM 581 N N . ASN A 1 72 ? -19.876 2.328 11.095 1.00 91.62 72 ASN A N 1
ATOM 582 C CA . ASN A 1 72 ? -21.114 1.575 11.302 1.00 91.62 72 ASN A CA 1
ATOM 583 C C . ASN A 1 72 ? -21.217 0.928 12.693 1.00 91.62 72 ASN A C 1
ATOM 585 O O . ASN A 1 72 ? -22.326 0.737 13.186 1.00 91.62 72 ASN A O 1
ATOM 589 N N . ILE A 1 73 ? -20.093 0.614 13.345 1.00 86.88 73 ILE A N 1
ATOM 590 C CA . ILE A 1 73 ? -20.082 -0.019 14.680 1.00 86.88 73 ILE A CA 1
ATOM 591 C C . ILE A 1 73 ? -20.063 0.981 15.845 1.00 86.88 73 ILE A C 1
ATOM 593 O O . ILE A 1 73 ? -20.250 0.602 17.001 1.00 86.88 73 ILE A O 1
ATOM 597 N N . THR A 1 74 ? -19.786 2.256 15.573 1.00 83.38 74 THR A N 1
ATOM 598 C CA . THR A 1 74 ? -19.643 3.290 16.602 1.00 83.38 74 THR A CA 1
ATOM 599 C C . THR A 1 74 ? -20.975 3.982 16.901 1.00 83.38 74 THR A C 1
ATOM 601 O O . THR A 1 74 ? -21.829 4.167 16.035 1.00 83.38 74 THR A O 1
ATOM 604 N N . ILE A 1 75 ? -21.160 4.406 18.156 1.00 80.44 75 ILE A N 1
ATOM 605 C CA . ILE A 1 75 ? -22.385 5.083 18.614 1.00 80.44 75 ILE A CA 1
ATOM 606 C C . ILE A 1 75 ? -22.628 6.353 17.779 1.00 80.44 75 ILE A C 1
ATOM 608 O O . ILE A 1 75 ? -21.706 7.156 17.596 1.00 80.44 75 ILE A O 1
ATOM 612 N N . LYS A 1 76 ? -23.878 6.572 17.332 1.00 80.12 76 LYS A N 1
ATOM 613 C CA . LYS A 1 76 ? -24.279 7.650 16.396 1.00 80.12 76 LYS A CA 1
ATOM 614 C C . LYS A 1 76 ? -23.655 9.018 16.696 1.00 80.12 76 LYS A C 1
ATOM 616 O O . LYS A 1 76 ? -23.216 9.691 15.771 1.00 80.12 76 LYS A O 1
ATOM 621 N N . VAL A 1 77 ? -23.581 9.414 17.968 1.00 77.00 77 VAL A N 1
ATOM 622 C CA . VAL A 1 77 ? -23.076 10.737 18.383 1.00 77.00 77 VAL A CA 1
ATOM 623 C C . VAL A 1 77 ? -21.556 10.874 18.213 1.00 77.00 77 VAL A C 1
ATOM 625 O O . VAL A 1 77 ? -21.058 11.963 17.952 1.00 77.00 77 VAL A O 1
ATOM 628 N N . LYS A 1 78 ? -20.792 9.781 18.346 1.00 83.75 78 LYS A N 1
ATOM 629 C CA . LYS A 1 78 ? -19.316 9.807 18.342 1.00 83.75 78 LYS A CA 1
ATOM 630 C C . LYS A 1 78 ? -18.686 9.150 17.110 1.00 83.75 78 LYS A C 1
ATOM 632 O O . LYS A 1 78 ? -17.465 9.205 16.965 1.00 83.75 78 LYS A O 1
ATOM 637 N N . ARG A 1 79 ? -19.493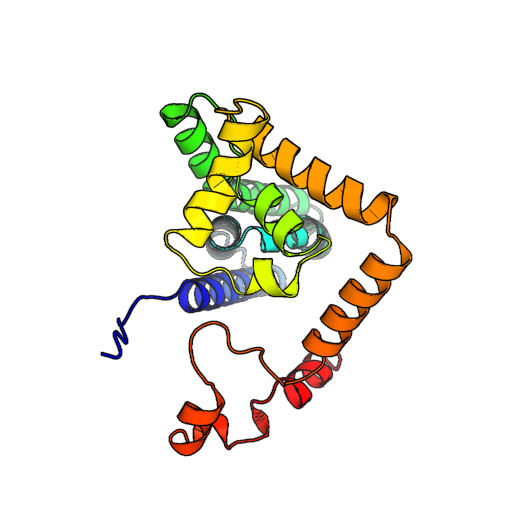 8.579 16.204 1.00 89.06 79 ARG A N 1
ATOM 638 C CA . ARG A 1 79 ? -19.012 7.842 15.023 1.00 89.06 79 ARG A CA 1
ATOM 639 C C . ARG A 1 79 ? -18.049 8.637 14.153 1.00 89.06 79 ARG A C 1
ATOM 641 O O . ARG A 1 79 ? -16.974 8.147 13.816 1.00 89.06 79 ARG A O 1
ATOM 648 N N . LEU A 1 80 ? -18.390 9.894 13.862 1.00 90.50 80 LEU A N 1
ATOM 649 C CA . LEU A 1 80 ? -17.575 10.744 13.000 1.00 90.50 80 LEU A CA 1
ATOM 650 C C . LEU A 1 80 ? -16.230 11.052 13.663 1.00 90.50 80 LEU A C 1
ATOM 652 O O . LEU A 1 80 ? -15.190 10.906 13.034 1.00 90.50 80 LEU A O 1
ATOM 656 N N . LYS A 1 81 ? -16.245 11.384 14.960 1.00 91.00 81 LYS A N 1
ATOM 657 C CA . LYS A 1 81 ? -15.033 11.665 15.736 1.00 91.00 81 LYS A CA 1
ATOM 658 C C . LYS A 1 81 ? -14.053 10.489 15.702 1.00 91.00 81 LYS A C 1
ATOM 660 O O . LYS A 1 81 ? -12.887 10.693 15.391 1.00 91.00 81 LYS A O 1
ATOM 665 N N . TYR A 1 82 ? -14.502 9.273 16.013 1.00 91.38 82 TYR A N 1
ATOM 666 C CA . TYR A 1 82 ? -13.605 8.110 16.058 1.00 91.38 82 TYR A CA 1
ATOM 667 C C . TYR A 1 82 ? -13.112 7.689 14.678 1.00 91.38 82 TYR A C 1
ATOM 669 O O . TYR A 1 82 ? -11.933 7.379 14.524 1.00 91.38 82 TYR A O 1
ATOM 677 N N . THR A 1 83 ? -13.985 7.759 13.675 1.00 93.25 83 THR A N 1
ATOM 678 C CA . THR A 1 83 ? -13.620 7.470 12.287 1.00 93.25 83 THR A CA 1
ATOM 679 C C . THR A 1 83 ? -12.551 8.442 11.784 1.00 93.25 83 THR A C 1
ATOM 681 O O . THR A 1 83 ? -11.548 8.010 11.222 1.00 93.25 83 THR A O 1
ATOM 684 N N . LEU A 1 84 ? -12.708 9.744 12.055 1.00 94.75 84 LEU A N 1
ATOM 685 C CA . LEU A 1 84 ? -11.719 10.761 11.689 1.00 94.75 84 LEU A CA 1
ATOM 686 C C . LEU A 1 84 ? -10.399 10.584 12.442 1.00 94.75 84 LEU A C 1
ATOM 688 O O . LEU A 1 84 ? -9.345 10.701 11.830 1.00 94.75 84 LEU A O 1
ATOM 692 N N . ILE A 1 85 ? -10.434 10.275 13.743 1.00 94.50 85 ILE A N 1
ATOM 693 C CA . ILE A 1 85 ? -9.214 10.013 14.523 1.00 94.50 85 ILE A CA 1
ATOM 694 C C . ILE A 1 85 ? -8.443 8.831 13.930 1.00 94.50 85 ILE A C 1
ATOM 696 O O . ILE A 1 85 ? -7.248 8.955 13.679 1.00 94.50 85 ILE A O 1
ATOM 700 N N . PHE A 1 86 ? -9.116 7.707 13.675 1.00 95.88 86 PHE A N 1
ATOM 701 C CA . PHE A 1 86 ? -8.475 6.530 13.090 1.00 95.88 86 PHE A CA 1
ATOM 702 C C . PHE A 1 86 ? -7.897 6.823 11.702 1.00 95.88 86 PHE A C 1
ATOM 704 O O . PHE A 1 86 ? -6.748 6.472 11.438 1.00 95.88 86 PHE A O 1
ATOM 711 N N . LEU A 1 87 ? -8.662 7.504 10.841 1.00 96.81 87 LEU A N 1
ATOM 712 C CA . LEU A 1 87 ? -8.220 7.902 9.505 1.00 96.81 87 LEU A CA 1
ATOM 713 C C . LEU A 1 87 ? -6.978 8.799 9.570 1.00 96.81 87 LEU A C 1
ATOM 715 O O . LEU A 1 87 ? -5.984 8.505 8.912 1.00 96.81 87 LEU A O 1
ATOM 719 N N . MET A 1 88 ? -7.015 9.862 10.380 1.00 97.06 88 MET A N 1
ATOM 720 C CA . MET A 1 88 ? -5.888 10.786 10.524 1.00 97.06 88 MET A CA 1
ATOM 721 C C . MET A 1 88 ? -4.638 10.049 11.003 1.00 97.06 88 MET A C 1
ATOM 723 O O . MET A 1 88 ? -3.591 10.163 10.378 1.00 97.06 88 MET A O 1
ATOM 727 N N . LEU A 1 89 ? -4.755 9.233 12.053 1.00 97.06 89 LEU A N 1
ATOM 728 C CA . LEU A 1 89 ? -3.621 8.489 12.603 1.00 97.06 89 LEU A CA 1
ATOM 729 C C . LEU A 1 89 ? -3.063 7.438 11.639 1.00 97.06 89 LEU A C 1
ATOM 731 O O . LEU A 1 89 ? -1.849 7.258 11.592 1.00 97.06 89 LEU A O 1
ATOM 735 N N . SER A 1 90 ? -3.924 6.789 10.852 1.00 96.50 90 SER A N 1
ATOM 736 C CA . SER A 1 90 ? -3.507 5.829 9.822 1.00 96.50 90 SER A CA 1
ATOM 737 C C . SER A 1 90 ? -2.767 6.501 8.666 1.00 96.50 90 SER A C 1
ATOM 739 O O . SER A 1 90 ? -1.859 5.912 8.086 1.00 96.50 90 SER A O 1
ATOM 741 N N . LEU A 1 91 ? -3.125 7.743 8.329 1.00 96.56 91 LEU A N 1
ATOM 742 C CA . LEU A 1 91 ? -2.458 8.501 7.271 1.00 96.56 91 LEU A CA 1
ATOM 743 C C . LEU A 1 91 ? -1.182 9.207 7.742 1.00 96.56 91 LEU A C 1
ATOM 745 O O . LEU A 1 91 ? -0.318 9.473 6.909 1.00 96.56 91 LEU A O 1
ATOM 749 N N . THR A 1 92 ? -1.018 9.477 9.042 1.00 96.31 92 THR A N 1
ATOM 750 C CA . THR A 1 92 ? 0.149 10.201 9.576 1.00 96.31 92 THR A CA 1
ATOM 751 C C . THR A 1 92 ? 1.491 9.599 9.132 1.00 96.31 92 THR A C 1
ATOM 753 O O . THR A 1 92 ? 2.312 10.355 8.611 1.00 96.31 92 THR A O 1
ATOM 756 N N . PRO A 1 93 ? 1.759 8.280 9.245 1.00 95.06 93 PRO A N 1
ATOM 757 C CA . PRO A 1 93 ? 3.043 7.722 8.809 1.00 95.06 93 PRO A CA 1
ATOM 758 C C . PRO A 1 93 ? 3.285 7.869 7.302 1.00 95.06 93 PRO A C 1
ATOM 760 O O . PRO A 1 93 ? 4.391 8.214 6.883 1.00 95.06 93 PRO A O 1
ATOM 763 N N . ALA A 1 94 ? 2.246 7.670 6.484 1.00 92.81 94 ALA A N 1
ATOM 764 C CA . ALA A 1 94 ? 2.324 7.851 5.035 1.00 92.81 94 ALA A CA 1
ATOM 765 C C . ALA A 1 94 ? 2.586 9.318 4.658 1.00 92.81 94 ALA A C 1
ATOM 767 O O . ALA A 1 94 ? 3.402 9.597 3.777 1.00 92.81 94 ALA A O 1
ATOM 768 N N . PHE A 1 95 ? 1.945 10.255 5.360 1.00 93.81 95 PHE A N 1
ATOM 769 C CA . PHE A 1 95 ? 2.174 11.687 5.198 1.00 93.81 95 PHE A CA 1
ATOM 770 C C . PHE A 1 95 ? 3.613 12.070 5.562 1.00 93.81 95 PHE A C 1
ATOM 772 O O . PHE A 1 95 ? 4.290 12.705 4.758 1.00 93.81 95 PHE A O 1
ATOM 779 N N . LEU A 1 96 ? 4.119 11.625 6.717 1.00 94.19 96 LEU A N 1
ATOM 780 C CA . LEU A 1 96 ? 5.496 11.895 7.150 1.00 94.19 96 LEU A CA 1
ATOM 781 C C . LEU A 1 96 ? 6.532 11.324 6.173 1.00 94.19 96 LEU A C 1
ATOM 783 O O . LEU A 1 96 ? 7.506 11.999 5.841 1.00 94.19 96 LEU A O 1
ATOM 787 N N . SER A 1 97 ? 6.306 10.105 5.674 1.00 92.06 97 SER A N 1
ATOM 788 C CA . SER A 1 97 ? 7.158 9.486 4.654 1.00 92.06 97 SER A CA 1
ATOM 789 C C . SER A 1 97 ? 7.153 10.288 3.350 1.00 92.06 97 SER A C 1
ATOM 791 O O . SER A 1 97 ? 8.217 10.596 2.818 1.00 92.06 97 SER A O 1
ATOM 793 N N . THR A 1 98 ? 5.975 10.701 2.879 1.00 91.56 98 THR A N 1
ATOM 794 C CA . THR A 1 98 ? 5.829 11.506 1.657 1.00 91.56 98 THR A CA 1
ATOM 795 C C . THR A 1 98 ? 6.486 12.878 1.810 1.00 91.56 98 THR A C 1
ATOM 797 O O . THR A 1 98 ? 7.193 13.325 0.912 1.00 91.56 98 THR A O 1
ATOM 800 N N . MET A 1 99 ? 6.329 13.524 2.967 1.00 92.25 99 MET A N 1
ATOM 801 C CA . MET A 1 99 ? 6.961 14.810 3.264 1.00 92.25 99 MET A CA 1
ATOM 802 C C . MET A 1 99 ? 8.489 14.689 3.272 1.00 92.25 99 MET A C 1
ATOM 804 O O . MET A 1 99 ? 9.173 15.497 2.649 1.00 92.25 99 MET A O 1
ATOM 808 N N . ARG A 1 100 ? 9.034 13.644 3.909 1.00 91.56 100 ARG A N 1
ATOM 809 C CA . ARG A 1 100 ? 10.473 13.353 3.879 1.00 91.56 100 ARG A CA 1
ATOM 810 C C . ARG A 1 100 ? 10.969 13.124 2.451 1.00 91.56 100 ARG A C 1
ATOM 812 O O . ARG A 1 100 ? 12.010 13.662 2.083 1.00 91.56 100 ARG A O 1
ATOM 819 N N . ASN A 1 101 ? 10.238 12.347 1.653 1.00 89.94 101 ASN A N 1
ATOM 820 C CA . ASN A 1 101 ? 10.597 12.101 0.258 1.00 89.94 101 ASN A CA 1
ATOM 821 C C . ASN A 1 101 ? 10.627 13.411 -0.534 1.00 89.94 101 ASN A C 1
ATOM 823 O O . ASN A 1 101 ? 11.605 13.667 -1.233 1.00 89.94 101 ASN A O 1
ATOM 827 N N . PHE A 1 102 ? 9.612 14.259 -0.371 1.00 90.00 102 PHE A N 1
ATOM 828 C CA . PHE A 1 102 ? 9.525 15.549 -1.048 1.00 90.00 102 PHE A CA 1
ATOM 829 C C . PHE A 1 102 ? 10.690 16.476 -0.683 1.00 90.00 102 PHE A C 1
ATOM 831 O O . PHE A 1 102 ? 11.320 17.030 -1.574 1.00 90.00 102 PHE A O 1
ATOM 838 N N . ILE A 1 103 ? 11.044 16.576 0.602 1.00 92.19 103 ILE A N 1
ATOM 839 C CA . ILE A 1 103 ? 12.164 17.413 1.067 1.00 92.19 103 ILE A CA 1
ATOM 840 C C . ILE A 1 103 ? 13.505 16.973 0.454 1.00 92.19 103 ILE A C 1
ATOM 842 O O . ILE A 1 103 ? 14.345 17.815 0.151 1.00 92.19 103 ILE A O 1
ATOM 846 N N . HIS A 1 104 ? 13.728 15.668 0.272 1.00 88.81 104 HIS A N 1
ATOM 847 C CA . HIS A 1 104 ? 15.002 15.155 -0.246 1.00 88.81 104 HIS A CA 1
ATOM 848 C C . HIS A 1 104 ? 15.079 15.075 -1.771 1.00 88.81 104 HIS A C 1
ATOM 850 O O . HIS A 1 104 ? 16.164 15.222 -2.327 1.00 88.81 104 HIS A O 1
ATOM 856 N N . SER A 1 105 ? 13.963 14.794 -2.441 1.00 84.31 105 SER A N 1
ATOM 857 C CA . SER A 1 105 ? 13.933 14.573 -3.892 1.00 84.31 105 SER A CA 1
ATOM 858 C C . SER A 1 105 ? 13.395 15.762 -4.683 1.00 84.31 105 SER A C 1
ATOM 860 O O . SER A 1 105 ? 13.558 15.784 -5.895 1.00 84.31 105 SER A O 1
ATOM 862 N N . ASN A 1 106 ? 12.762 16.742 -4.024 1.00 85.75 106 ASN A N 1
ATOM 863 C CA . ASN A 1 106 ? 11.935 17.775 -4.658 1.00 85.75 106 ASN A CA 1
ATOM 864 C C . ASN A 1 106 ? 10.827 17.201 -5.563 1.00 85.75 106 ASN A C 1
ATOM 866 O O . ASN A 1 106 ? 10.315 17.889 -6.444 1.00 85.75 106 ASN A O 1
ATOM 870 N N . GLU A 1 107 ? 10.429 15.946 -5.331 1.00 85.00 107 GLU A N 1
ATOM 871 C CA . GLU A 1 107 ? 9.403 15.248 -6.098 1.00 85.00 107 GLU A CA 1
ATOM 872 C C . GLU A 1 107 ? 8.313 14.681 -5.176 1.00 85.00 107 GLU A C 1
ATOM 874 O O . GLU A 1 107 ? 8.611 14.159 -4.095 1.00 85.00 107 GLU A O 1
ATOM 879 N N . PRO A 1 108 ? 7.026 14.756 -5.568 1.00 79.38 108 PRO A N 1
ATOM 880 C CA . PRO A 1 108 ? 5.916 14.262 -4.758 1.00 79.38 108 PRO A CA 1
ATOM 881 C C . PRO A 1 108 ? 5.800 12.729 -4.840 1.00 79.38 108 PRO A C 1
ATOM 883 O O . PRO A 1 108 ? 4.875 12.183 -5.441 1.00 79.38 108 PRO A O 1
ATOM 886 N N . VAL A 1 109 ? 6.743 12.011 -4.225 1.00 85.31 109 VAL A N 1
ATOM 887 C CA . VAL A 1 109 ? 6.724 10.542 -4.148 1.00 85.31 109 VAL A CA 1
ATOM 888 C C . VAL A 1 109 ? 5.880 10.088 -2.956 1.00 85.31 109 VAL A C 1
ATOM 890 O O . VAL A 1 109 ? 6.340 10.080 -1.809 1.00 85.31 109 VAL A O 1
ATOM 893 N N . ILE A 1 110 ? 4.643 9.673 -3.243 1.00 82.62 110 ILE A N 1
ATOM 894 C CA . ILE A 1 110 ? 3.705 9.131 -2.251 1.00 82.62 110 ILE A CA 1
ATOM 895 C C . ILE A 1 110 ? 4.195 7.757 -1.791 1.00 82.62 110 ILE A C 1
ATOM 897 O O . ILE A 1 110 ? 4.059 6.776 -2.518 1.00 82.62 110 ILE A O 1
ATOM 901 N N . ILE A 1 111 ? 4.733 7.686 -0.571 1.00 82.38 111 ILE A N 1
ATOM 902 C CA . ILE A 1 111 ? 5.317 6.491 0.071 1.00 82.38 111 ILE A CA 1
ATOM 903 C C . ILE A 1 111 ? 6.526 5.911 -0.696 1.00 82.38 111 ILE A C 1
ATOM 905 O O . ILE A 1 111 ? 7.637 5.913 -0.168 1.00 82.38 111 ILE A O 1
ATOM 909 N N . CYS A 1 112 ? 6.348 5.438 -1.935 1.00 84.12 112 CYS A N 1
ATOM 910 C CA . CYS A 1 112 ? 7.391 4.873 -2.798 1.00 84.12 112 CYS A CA 1
ATOM 911 C C . CYS A 1 112 ? 7.061 5.027 -4.299 1.00 84.12 112 CYS A C 1
ATOM 913 O O . CYS A 1 112 ? 5.891 5.081 -4.668 1.00 84.12 112 CYS A O 1
ATOM 915 N N . TYR A 1 113 ? 8.076 5.000 -5.173 1.00 84.75 113 TYR A N 1
ATOM 916 C CA . TYR A 1 113 ? 7.927 5.097 -6.642 1.00 84.75 113 TYR A CA 1
ATOM 917 C C . TYR A 1 113 ? 7.996 3.739 -7.378 1.00 84.75 113 TYR A C 1
ATOM 919 O O . TYR A 1 113 ? 7.988 3.664 -8.607 1.00 84.75 113 TYR A O 1
ATOM 927 N N . ASN A 1 114 ? 8.054 2.627 -6.638 1.00 87.12 114 ASN A N 1
ATOM 928 C CA . ASN A 1 114 ? 8.255 1.289 -7.212 1.00 87.12 114 ASN A CA 1
ATOM 929 C C . ASN A 1 114 ? 6.986 0.683 -7.840 1.00 87.12 114 ASN A C 1
ATOM 931 O O . ASN A 1 114 ? 7.037 -0.414 -8.399 1.00 87.12 114 ASN A O 1
ATOM 935 N N . GLY A 1 115 ? 5.839 1.365 -7.757 1.00 87.81 115 GLY A N 1
ATOM 936 C CA . GLY A 1 115 ? 4.561 0.841 -8.248 1.00 87.81 115 GLY A CA 1
ATOM 937 C C . GLY A 1 115 ? 4.595 0.500 -9.740 1.00 87.81 115 GLY A C 1
ATOM 938 O O . GLY A 1 115 ? 4.178 -0.588 -10.132 1.00 87.81 115 GLY A O 1
ATOM 939 N N . GLY A 1 116 ? 5.169 1.389 -10.557 1.00 91.56 116 GLY A N 1
ATOM 940 C CA . GLY A 1 116 ? 5.237 1.213 -12.011 1.00 91.56 116 GLY A CA 1
ATOM 941 C C . GLY A 1 116 ? 6.080 0.007 -12.420 1.00 91.56 116 GLY A C 1
ATOM 942 O O . GLY A 1 116 ? 5.607 -0.854 -13.162 1.00 91.56 116 GLY A O 1
ATOM 943 N N . ILE A 1 117 ? 7.310 -0.094 -11.905 1.00 92.25 117 ILE A N 1
ATOM 944 C CA . ILE A 1 117 ? 8.207 -1.215 -12.223 1.00 92.25 117 ILE A CA 1
ATOM 945 C C . ILE A 1 117 ? 7.644 -2.550 -11.718 1.00 92.25 117 ILE A C 1
ATOM 947 O O . ILE A 1 117 ? 7.661 -3.532 -12.456 1.00 92.25 117 ILE A O 1
ATOM 951 N N . ASN A 1 118 ? 7.060 -2.588 -10.514 1.00 91.00 118 ASN A N 1
ATOM 952 C CA . ASN A 1 118 ? 6.423 -3.797 -9.983 1.00 91.00 118 ASN A CA 1
ATOM 953 C C . ASN A 1 118 ? 5.237 -4.234 -10.853 1.00 91.00 118 ASN A C 1
ATOM 955 O O . ASN A 1 118 ? 5.066 -5.424 -11.133 1.00 91.00 118 ASN A O 1
ATOM 959 N N . PHE A 1 119 ? 4.445 -3.273 -11.337 1.00 93.00 119 PHE A N 1
ATOM 960 C CA . PHE A 1 119 ? 3.362 -3.552 -12.271 1.00 93.00 119 PHE A CA 1
ATOM 961 C C . PHE A 1 119 ? 3.888 -4.085 -13.610 1.00 93.00 119 PHE A C 1
ATOM 963 O O . PHE A 1 119 ? 3.346 -5.065 -14.121 1.00 93.00 119 PHE A O 1
ATOM 970 N N . TYR A 1 120 ? 4.972 -3.514 -14.146 1.00 94.62 120 TYR A N 1
ATOM 971 C CA . TYR A 1 120 ? 5.613 -3.989 -15.374 1.00 94.62 120 TYR A CA 1
ATOM 972 C C . TYR A 1 120 ? 6.200 -5.396 -15.242 1.00 94.62 120 TYR A C 1
ATOM 974 O O . TYR A 1 120 ? 5.927 -6.238 -16.095 1.00 94.62 120 TYR A O 1
ATOM 982 N N . ILE A 1 121 ? 6.942 -5.697 -14.171 1.00 91.81 121 ILE A N 1
ATOM 983 C CA . ILE A 1 121 ? 7.501 -7.038 -13.911 1.00 91.81 121 ILE A CA 1
ATOM 984 C C . ILE A 1 121 ? 6.392 -8.094 -13.924 1.00 91.81 121 ILE A C 1
ATOM 986 O O . ILE A 1 121 ? 6.585 -9.200 -14.426 1.00 91.81 121 ILE A O 1
ATOM 990 N N . GLY A 1 122 ? 5.210 -7.740 -13.416 1.00 89.62 122 GLY A N 1
ATOM 991 C CA . GLY A 1 122 ? 4.032 -8.589 -13.477 1.00 89.62 122 GLY A CA 1
ATOM 992 C C . GLY A 1 122 ? 3.327 -8.617 -14.838 1.00 89.62 122 GLY A C 1
ATOM 993 O O . GLY A 1 122 ? 2.637 -9.590 -15.117 1.00 89.62 122 GLY A O 1
ATOM 994 N N . ASN A 1 123 ? 3.437 -7.599 -15.681 1.00 94.31 123 ASN A N 1
ATOM 995 C CA . ASN A 1 123 ? 2.584 -7.438 -16.861 1.00 94.31 123 ASN A CA 1
ATOM 996 C C . ASN A 1 123 ? 3.410 -7.078 -18.101 1.00 94.31 123 ASN A C 1
ATOM 998 O O . ASN A 1 123 ? 3.272 -5.992 -18.656 1.00 94.31 123 ASN A O 1
ATOM 1002 N N . ASN A 1 124 ? 4.261 -7.997 -18.553 1.00 93.50 124 ASN A N 1
ATOM 1003 C CA . ASN A 1 124 ? 5.041 -7.830 -19.776 1.00 93.50 124 ASN A CA 1
ATOM 1004 C C . ASN A 1 124 ? 5.127 -9.132 -20.598 1.00 93.50 124 ASN A C 1
ATOM 1006 O O . ASN A 1 124 ? 4.667 -10.198 -20.185 1.00 93.50 124 ASN A O 1
ATOM 1010 N N . SER A 1 125 ? 5.706 -9.048 -21.795 1.00 89.75 125 SER A N 1
ATOM 1011 C CA . SER A 1 125 ? 5.794 -10.177 -22.728 1.00 89.75 125 SER A CA 1
ATOM 1012 C C . SER A 1 125 ? 6.790 -11.268 -22.315 1.00 89.75 125 SER A C 1
ATOM 1014 O O . SER A 1 125 ? 6.646 -12.396 -22.801 1.00 89.75 125 SER A O 1
ATOM 1016 N N . ASP A 1 126 ? 7.735 -10.949 -21.426 1.00 87.75 126 ASP A N 1
ATOM 1017 C CA . ASP A 1 126 ? 8.874 -11.755 -20.971 1.00 87.75 126 ASP A CA 1
ATOM 1018 C C . ASP A 1 126 ? 8.888 -11.924 -19.433 1.00 87.75 126 ASP A C 1
ATOM 1020 O O . ASP A 1 126 ? 9.911 -11.834 -18.752 1.00 87.75 126 ASP A O 1
ATOM 1024 N N . ILE A 1 127 ? 7.707 -12.178 -18.857 1.00 84.62 127 ILE A N 1
ATOM 1025 C CA . ILE A 1 127 ? 7.515 -12.290 -17.400 1.00 84.62 127 ILE A CA 1
ATOM 1026 C C . ILE A 1 127 ? 8.418 -13.337 -16.753 1.00 84.62 127 ILE A C 1
ATOM 1028 O O . ILE A 1 127 ? 8.869 -13.139 -15.627 1.00 84.62 127 ILE A O 1
ATOM 1032 N N . LYS A 1 128 ? 8.694 -14.448 -17.452 1.00 82.31 128 LYS A N 1
ATOM 1033 C CA . LYS A 1 128 ? 9.575 -15.503 -16.932 1.00 82.31 128 LYS A CA 1
ATOM 1034 C C . LYS A 1 128 ? 10.956 -14.945 -16.601 1.00 82.31 128 LYS A C 1
ATOM 1036 O O . LYS A 1 128 ? 11.459 -15.226 -15.522 1.00 82.31 128 LYS A O 1
ATOM 1041 N N . ARG A 1 129 ? 11.522 -14.135 -17.499 1.00 85.12 129 ARG A N 1
ATOM 1042 C CA . ARG A 1 129 ? 12.804 -13.475 -17.277 1.00 85.12 129 ARG A CA 1
ATOM 1043 C C . ARG A 1 129 ? 12.678 -12.376 -16.235 1.00 85.12 129 ARG A C 1
ATOM 1045 O O . ARG A 1 129 ? 13.484 -12.336 -15.319 1.00 85.12 129 ARG A O 1
ATOM 1052 N N . THR A 1 130 ? 11.695 -11.478 -16.346 1.00 85.44 130 THR A N 1
ATOM 1053 C CA . THR A 1 130 ? 11.650 -10.298 -15.463 1.00 85.44 130 THR A CA 1
ATOM 1054 C C . THR A 1 130 ? 11.421 -10.653 -13.998 1.00 85.44 130 THR A C 1
ATOM 1056 O O . THR A 1 130 ? 11.947 -9.970 -13.129 1.00 85.44 130 THR A O 1
ATOM 1059 N N . VAL A 1 131 ? 10.665 -11.719 -13.710 1.00 83.19 131 VAL A N 1
ATOM 1060 C CA . VAL A 1 131 ? 10.435 -12.199 -12.336 1.00 83.19 131 VAL A CA 1
ATOM 1061 C C . VAL A 1 131 ? 11.669 -12.899 -11.759 1.00 83.19 131 VAL A C 1
ATOM 1063 O O . VAL A 1 131 ? 11.866 -12.867 -10.547 1.00 83.19 131 VAL A O 1
ATOM 1066 N N . SER A 1 132 ? 12.517 -13.495 -12.603 1.00 82.69 132 SER A N 1
ATOM 1067 C CA . SER A 1 132 ? 13.763 -14.137 -12.169 1.00 82.69 132 SER A CA 1
ATOM 1068 C C . SER A 1 132 ? 14.942 -13.170 -12.034 1.00 82.69 132 SER A C 1
ATOM 1070 O O . SER A 1 132 ? 16.027 -13.602 -11.652 1.00 82.69 132 SER A O 1
ATOM 1072 N N . ILE A 1 133 ? 14.777 -11.884 -12.372 1.00 84.38 133 ILE A N 1
ATOM 1073 C CA . ILE A 1 133 ? 15.846 -10.892 -12.203 1.00 84.38 133 ILE A CA 1
ATOM 1074 C C . ILE A 1 133 ? 16.107 -10.700 -10.708 1.00 84.38 133 ILE A C 1
ATOM 1076 O O . ILE A 1 133 ? 15.226 -10.305 -9.942 1.00 84.38 133 ILE A O 1
ATOM 1080 N N . GLN A 1 134 ? 17.346 -10.961 -10.309 1.00 81.75 134 GLN A N 1
ATOM 1081 C CA . GLN A 1 134 ? 17.833 -10.756 -8.949 1.00 81.75 134 GLN A CA 1
ATOM 1082 C C . GLN A 1 134 ? 18.528 -9.391 -8.820 1.00 81.75 134 GLN A C 1
ATOM 1084 O O . GLN A 1 134 ? 18.972 -8.839 -9.834 1.00 81.75 134 GLN A O 1
ATOM 1089 N N . PRO A 1 135 ? 18.647 -8.842 -7.593 1.00 81.50 135 PRO A N 1
ATOM 1090 C CA . PRO A 1 135 ? 19.459 -7.653 -7.347 1.00 81.50 135 PRO A CA 1
ATOM 1091 C C . PRO A 1 135 ? 20.880 -7.821 -7.901 1.00 81.50 135 PRO A C 1
ATOM 1093 O O . PRO A 1 135 ? 21.509 -8.860 -7.702 1.00 81.50 135 PRO A O 1
ATOM 1096 N N . GLY A 1 136 ? 21.375 -6.803 -8.604 1.00 86.06 136 GLY A N 1
ATOM 1097 C CA . GLY A 1 136 ? 22.673 -6.813 -9.280 1.00 86.06 136 GLY A CA 1
ATOM 1098 C C . GLY A 1 136 ? 22.569 -6.322 -10.723 1.00 86.06 136 GLY A C 1
ATOM 1099 O O . GLY A 1 136 ? 21.590 -5.689 -11.110 1.00 86.06 136 GLY A O 1
ATOM 1100 N N . TYR A 1 137 ? 23.557 -6.670 -11.551 1.00 87.56 137 TYR A N 1
ATOM 1101 C CA . TYR A 1 137 ? 23.720 -6.100 -12.895 1.00 87.56 137 TYR A CA 1
ATOM 1102 C C . TYR A 1 137 ? 22.459 -6.161 -13.776 1.00 87.56 137 TYR A C 1
ATOM 1104 O O . TYR A 1 137 ? 22.130 -5.198 -14.465 1.00 87.56 137 TYR A O 1
ATOM 1112 N N . GLN A 1 138 ? 21.727 -7.280 -13.758 1.00 88.19 138 GLN A N 1
ATOM 1113 C CA . GLN A 1 138 ? 20.506 -7.420 -14.560 1.00 88.19 138 GLN A CA 1
ATOM 1114 C C . GLN A 1 138 ? 19.381 -6.492 -14.085 1.00 88.19 138 GLN A C 1
ATOM 1116 O O . GLN A 1 138 ? 18.639 -5.960 -14.912 1.00 88.19 138 GLN A O 1
ATOM 1121 N N . TRP A 1 139 ? 19.267 -6.287 -12.772 1.00 88.50 139 TRP A N 1
ATOM 1122 C CA . TRP A 1 139 ? 18.321 -5.344 -12.185 1.00 88.50 139 TRP A CA 1
ATOM 1123 C C . TRP A 1 139 ? 18.690 -3.904 -12.528 1.00 88.50 139 TRP A C 1
ATOM 1125 O O . TRP A 1 139 ? 17.838 -3.148 -12.994 1.00 88.50 139 TRP A O 1
ATOM 1135 N N . ASP A 1 140 ? 19.965 -3.549 -12.391 1.00 89.31 140 ASP A N 1
ATOM 1136 C CA . ASP A 1 140 ? 20.450 -2.200 -12.688 1.00 89.31 140 ASP A CA 1
ATOM 1137 C C . ASP A 1 140 ? 20.293 -1.873 -14.176 1.00 89.31 140 ASP A C 1
ATOM 1139 O O . ASP A 1 140 ? 19.839 -0.787 -14.541 1.00 89.31 140 ASP A O 1
ATOM 1143 N N . SER A 1 141 ? 20.573 -2.842 -15.052 1.00 90.12 141 SER A N 1
ATOM 1144 C CA . SER A 1 141 ? 20.340 -2.725 -16.493 1.00 90.12 141 SER A CA 1
ATOM 1145 C C . SER A 1 141 ? 18.857 -2.495 -16.815 1.00 90.12 141 SER A C 1
ATOM 1147 O O . SER A 1 141 ? 18.525 -1.610 -17.610 1.00 90.12 141 SER A O 1
ATOM 1149 N N . LEU A 1 142 ? 17.948 -3.229 -16.159 1.00 90.31 142 LEU A N 1
ATOM 1150 C CA . LEU A 1 142 ? 16.510 -3.018 -16.316 1.00 90.31 142 LEU A CA 1
ATOM 1151 C C . LEU A 1 142 ? 16.110 -1.609 -15.859 1.00 90.31 142 LEU A C 1
ATOM 1153 O O . LEU A 1 142 ? 15.467 -0.887 -16.617 1.00 90.31 142 LEU A O 1
ATOM 1157 N N . MET A 1 143 ? 16.531 -1.192 -14.666 1.00 89.56 143 MET A N 1
ATOM 1158 C CA . MET A 1 143 ? 16.185 0.117 -14.108 1.00 89.56 143 MET A CA 1
ATOM 1159 C C . MET A 1 143 ? 16.740 1.282 -14.935 1.00 89.56 143 MET A C 1
ATOM 1161 O O . MET A 1 143 ? 16.051 2.282 -15.137 1.00 89.56 143 MET A O 1
ATOM 1165 N N . THR A 1 144 ? 17.928 1.124 -15.520 1.00 91.12 144 THR A N 1
ATOM 1166 C CA . THR A 1 144 ? 18.553 2.148 -16.375 1.00 91.12 144 THR A CA 1
ATOM 1167 C C . THR A 1 144 ? 17.883 2.252 -17.754 1.00 91.12 144 THR A C 1
ATOM 1169 O O . THR A 1 144 ? 18.099 3.221 -18.480 1.00 91.12 144 THR A O 1
ATOM 1172 N N . THR A 1 145 ? 17.011 1.307 -18.131 1.00 90.88 145 THR A N 1
ATOM 1173 C CA . THR A 1 145 ? 16.325 1.321 -19.437 1.00 90.88 145 THR A CA 1
ATOM 1174 C C . THR A 1 145 ? 15.517 2.603 -19.647 1.00 90.88 145 THR A C 1
ATOM 1176 O O . THR A 1 145 ? 15.586 3.188 -20.728 1.00 90.88 145 THR A O 1
ATOM 1179 N N . ALA A 1 146 ? 14.790 3.077 -18.630 1.00 89.88 146 ALA A N 1
ATOM 1180 C CA . ALA A 1 146 ? 14.016 4.320 -18.720 1.00 89.88 146 ALA A CA 1
ATOM 1181 C C . ALA A 1 146 ? 14.923 5.536 -18.996 1.00 89.88 146 ALA A C 1
ATOM 1183 O O . ALA A 1 146 ? 14.612 6.379 -19.837 1.00 89.88 146 ALA A O 1
ATOM 1184 N N . TYR A 1 147 ? 16.092 5.570 -18.353 1.00 90.31 147 TYR A N 1
ATOM 1185 C CA . TYR A 1 147 ? 17.091 6.615 -18.553 1.00 90.31 147 TYR A CA 1
ATOM 1186 C C . TYR A 1 147 ? 17.741 6.545 -19.944 1.00 90.31 147 TYR A C 1
ATOM 1188 O O . TYR A 1 147 ? 17.822 7.549 -20.641 1.00 90.31 147 TYR A O 1
ATOM 1196 N N . ILE A 1 148 ? 18.168 5.366 -20.401 1.00 91.00 148 ILE A N 1
ATOM 1197 C CA . ILE A 1 148 ? 18.841 5.222 -21.705 1.00 91.00 148 ILE A CA 1
ATOM 1198 C C . ILE A 1 148 ? 17.889 5.525 -22.866 1.00 91.00 148 ILE A C 1
ATOM 1200 O O . ILE A 1 148 ? 18.295 6.133 -23.854 1.00 91.00 148 ILE A O 1
ATOM 1204 N N . THR A 1 149 ? 16.632 5.089 -22.763 1.00 90.62 149 THR A N 1
ATOM 1205 C CA . THR A 1 149 ? 15.673 5.179 -23.874 1.00 90.62 149 THR A CA 1
ATOM 1206 C C . THR A 1 149 ? 14.980 6.533 -23.965 1.00 90.62 149 THR A C 1
ATOM 1208 O O . THR A 1 149 ? 14.836 7.057 -25.065 1.00 90.62 149 THR A O 1
ATOM 1211 N N . GLU A 1 150 ? 14.566 7.106 -22.832 1.00 92.31 150 GLU A N 1
ATOM 1212 C CA . GLU A 1 150 ? 13.755 8.331 -22.796 1.00 92.31 150 GLU A CA 1
ATOM 1213 C C . GLU A 1 150 ? 14.419 9.462 -21.976 1.00 92.31 150 GLU A C 1
ATOM 1215 O O . GLU A 1 150 ? 13.825 10.522 -21.819 1.00 92.31 150 GLU A O 1
ATOM 1220 N N . ARG A 1 151 ? 15.662 9.284 -21.486 1.00 91.56 151 ARG A N 1
ATOM 1221 C CA . ARG A 1 151 ? 16.397 10.253 -20.633 1.00 91.56 151 ARG A CA 1
ATOM 1222 C C . ARG A 1 151 ? 15.641 10.665 -19.368 1.00 91.56 151 ARG A C 1
ATOM 1224 O O . ARG A 1 151 ? 15.864 11.747 -18.832 1.00 91.56 151 ARG A O 1
ATOM 1231 N N . ILE A 1 152 ? 14.783 9.778 -18.874 1.00 91.12 152 ILE A N 1
ATOM 1232 C CA . ILE A 1 152 ? 13.964 10.019 -17.690 1.00 91.12 152 ILE A CA 1
ATOM 1233 C C . ILE A 1 152 ? 14.839 9.979 -16.439 1.00 91.12 152 ILE A C 1
ATOM 1235 O O . ILE A 1 152 ? 15.484 8.968 -16.154 1.00 91.12 152 ILE A O 1
ATOM 1239 N N . THR A 1 153 ? 14.826 11.069 -15.678 1.00 86.94 153 THR A N 1
ATOM 1240 C CA . THR A 1 153 ? 15.537 11.206 -14.396 1.00 86.94 153 THR A CA 1
ATOM 1241 C C . THR A 1 153 ? 14.594 11.355 -13.204 1.00 86.94 153 THR A C 1
ATOM 1243 O O . THR A 1 153 ? 14.998 11.069 -12.081 1.00 86.94 153 THR A O 1
ATOM 1246 N N . ASN A 1 154 ? 13.343 11.755 -13.445 1.00 89.56 154 ASN A N 1
ATOM 1247 C CA . ASN A 1 154 ? 12.315 11.963 -12.427 1.00 89.56 154 ASN A CA 1
ATOM 1248 C C . ASN A 1 154 ? 11.616 10.645 -12.040 1.00 89.56 154 ASN A C 1
ATOM 1250 O O . ASN A 1 154 ? 11.286 9.827 -12.903 1.00 89.56 154 ASN A O 1
ATOM 1254 N N . PHE A 1 155 ? 11.343 10.437 -10.748 1.00 88.44 155 PHE A N 1
ATOM 1255 C CA . PHE A 1 155 ? 10.723 9.215 -10.223 1.00 88.44 155 PHE A CA 1
ATOM 1256 C C . PHE A 1 155 ? 9.278 9.027 -10.701 1.00 88.44 155 PHE A C 1
ATOM 1258 O O . PHE A 1 155 ? 8.864 7.905 -11.004 1.00 88.44 155 PHE A O 1
ATOM 1265 N N . GLY A 1 156 ? 8.504 10.110 -10.788 1.00 87.31 156 GLY A N 1
ATOM 1266 C CA . GLY A 1 156 ? 7.130 10.090 -11.290 1.00 87.31 156 GLY A CA 1
ATOM 1267 C C . GLY A 1 156 ? 7.060 9.707 -12.769 1.00 87.31 156 GLY A C 1
ATOM 1268 O O . GLY A 1 156 ? 6.280 8.833 -13.156 1.00 87.31 156 GLY A O 1
ATOM 1269 N N . GLU A 1 157 ? 7.920 10.298 -13.597 1.00 90.50 157 GLU A N 1
ATOM 1270 C CA . GLU A 1 157 ? 8.047 9.930 -15.011 1.00 90.50 157 GLU A CA 1
ATOM 1271 C C . GLU A 1 157 ? 8.526 8.487 -15.185 1.00 90.50 157 GLU A C 1
ATOM 1273 O O . GLU A 1 157 ? 7.989 7.755 -16.018 1.00 90.50 157 GLU A O 1
ATOM 1278 N N . MET A 1 158 ? 9.471 8.040 -14.356 1.00 91.69 158 MET A N 1
ATOM 1279 C CA . MET A 1 158 ? 9.975 6.667 -14.379 1.00 91.69 158 MET A CA 1
ATOM 1280 C C . MET A 1 158 ? 8.866 5.663 -14.055 1.00 91.69 158 MET A C 1
ATOM 1282 O O . MET A 1 158 ? 8.702 4.658 -14.749 1.00 91.69 158 MET A O 1
ATOM 1286 N N . GLN A 1 159 ? 8.043 5.952 -13.046 1.00 91.19 159 GLN A N 1
ATOM 1287 C CA . GLN A 1 159 ? 6.865 5.152 -12.725 1.00 91.19 159 GLN A CA 1
ATOM 1288 C C . GLN A 1 159 ? 5.877 5.104 -13.906 1.00 91.19 159 GLN A C 1
ATOM 1290 O O . GLN A 1 159 ? 5.407 4.023 -14.275 1.00 91.19 159 GLN A O 1
ATOM 1295 N N . ASN A 1 160 ? 5.599 6.247 -14.537 1.00 92.19 160 ASN A N 1
ATOM 1296 C CA . ASN A 1 160 ? 4.700 6.338 -15.691 1.00 92.19 160 ASN A CA 1
ATOM 1297 C C . ASN A 1 160 ? 5.236 5.602 -16.926 1.00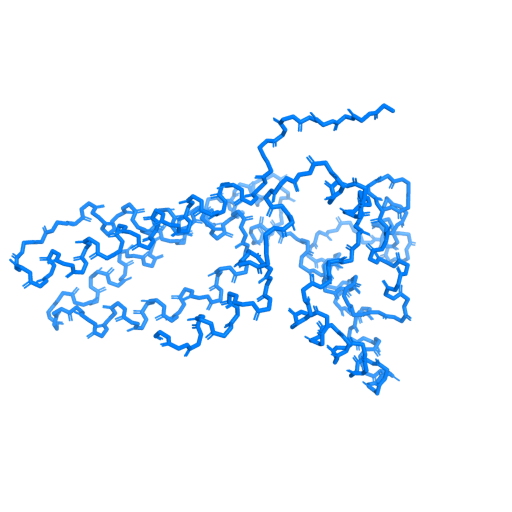 92.19 160 ASN A C 1
ATOM 1299 O O . ASN A 1 160 ? 4.459 4.977 -17.650 1.00 92.19 160 ASN A O 1
ATOM 1303 N N . PHE A 1 161 ? 6.550 5.620 -17.155 1.00 94.62 161 PHE A N 1
ATOM 1304 C CA . PHE A 1 161 ? 7.210 4.856 -18.213 1.00 94.62 161 PHE A CA 1
ATOM 1305 C C . PHE A 1 161 ? 6.936 3.354 -18.079 1.00 94.62 161 PHE A C 1
ATOM 1307 O O . PHE A 1 161 ? 6.503 2.707 -19.037 1.00 94.62 161 PHE A O 1
ATOM 1314 N N . TRP A 1 162 ? 7.109 2.799 -16.877 1.00 95.25 162 TRP A N 1
ATOM 1315 C CA . TRP A 1 162 ? 6.862 1.377 -16.639 1.00 95.25 162 TRP A CA 1
ATOM 1316 C C . TRP A 1 162 ? 5.381 1.009 -16.753 1.00 95.25 162 TRP A C 1
ATOM 1318 O O . TRP A 1 162 ? 5.054 -0.010 -17.369 1.00 95.25 162 TRP A O 1
ATOM 1328 N N . TYR A 1 163 ? 4.472 1.859 -16.259 1.00 95.75 163 TYR A N 1
ATOM 1329 C CA . TYR A 1 163 ? 3.037 1.669 -16.487 1.00 95.75 163 TYR A CA 1
ATOM 1330 C C . TYR A 1 163 ? 2.692 1.683 -17.975 1.00 95.75 163 TYR A C 1
ATOM 1332 O O . TYR A 1 163 ? 1.997 0.781 -18.441 1.00 95.75 163 TYR A O 1
ATOM 1340 N N . ARG A 1 164 ? 3.217 2.644 -18.746 1.00 95.94 164 ARG A N 1
ATOM 1341 C CA . ARG A 1 164 ? 3.024 2.704 -20.203 1.00 95.94 164 ARG A CA 1
ATOM 1342 C C . ARG A 1 164 ? 3.460 1.408 -20.876 1.00 95.94 164 ARG A C 1
ATOM 1344 O O . ARG A 1 164 ? 2.685 0.852 -21.648 1.00 95.94 164 ARG A O 1
ATOM 1351 N N . LYS A 1 165 ? 4.654 0.892 -20.568 1.00 95.12 165 LYS A N 1
ATOM 1352 C CA . LYS A 1 165 ? 5.149 -0.378 -21.131 1.00 95.12 165 LYS A CA 1
ATOM 1353 C C . LYS A 1 165 ? 4.241 -1.559 -20.782 1.00 95.12 165 LYS A C 1
ATOM 1355 O O . LYS A 1 165 ? 3.941 -2.379 -21.650 1.00 95.12 165 LYS A O 1
ATOM 1360 N N . ALA A 1 166 ? 3.771 -1.627 -19.539 1.00 96.00 166 ALA A N 1
ATOM 1361 C CA . ALA A 1 166 ? 2.871 -2.680 -19.090 1.00 96.00 166 ALA A CA 1
ATOM 1362 C C . ALA A 1 166 ? 1.506 -2.617 -19.794 1.00 96.00 166 ALA A C 1
ATOM 1364 O O . ALA A 1 166 ? 1.029 -3.615 -20.332 1.00 96.00 166 ALA A O 1
ATOM 1365 N N . PHE A 1 167 ? 0.893 -1.432 -19.860 1.00 97.25 167 PHE A N 1
ATOM 1366 C CA . PHE A 1 167 ? -0.382 -1.238 -20.550 1.00 97.25 167 PHE A CA 1
ATOM 1367 C C . PHE A 1 167 ? -0.267 -1.454 -22.057 1.00 97.25 167 PHE A C 1
ATOM 1369 O O . PHE A 1 167 ? -1.156 -2.067 -22.641 1.00 97.25 167 PHE A O 1
ATOM 1376 N N . G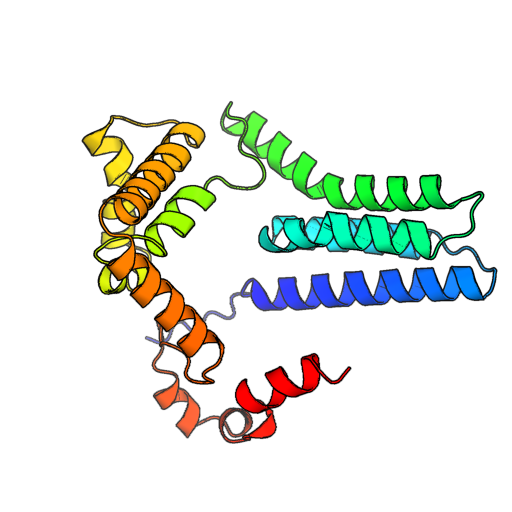LN A 1 168 ? 0.837 -1.043 -22.687 1.00 96.50 168 GLN A N 1
ATOM 1377 C CA . GLN A 1 168 ? 1.110 -1.376 -24.085 1.00 96.50 168 GLN A CA 1
ATOM 1378 C C . GLN A 1 168 ? 1.083 -2.891 -24.301 1.00 96.50 168 GLN A C 1
ATOM 1380 O O . GLN A 1 168 ? 0.443 -3.349 -25.243 1.00 96.50 168 GLN A O 1
ATOM 1385 N N . PHE A 1 169 ? 1.704 -3.682 -23.423 1.00 96.12 169 PHE A N 1
ATOM 1386 C CA . PHE A 1 169 ? 1.632 -5.139 -23.518 1.00 96.12 169 PHE A CA 1
ATOM 1387 C C . PHE A 1 169 ? 0.195 -5.665 -23.378 1.00 96.12 169 PHE A C 1
ATOM 1389 O O . PHE A 1 169 ? -0.229 -6.470 -24.208 1.00 96.12 169 PHE A O 1
ATOM 1396 N N . ILE A 1 170 ? -0.558 -5.189 -22.381 1.00 96.56 170 ILE A N 1
ATOM 1397 C CA . ILE A 1 170 ? -1.948 -5.609 -22.134 1.00 96.56 170 ILE A CA 1
ATOM 1398 C C . ILE A 1 170 ? -2.837 -5.311 -23.348 1.00 96.56 170 ILE A C 1
ATOM 1400 O O . ILE A 1 170 ? -3.577 -6.184 -23.794 1.00 96.56 170 ILE A O 1
ATOM 1404 N N . ILE A 1 171 ? -2.733 -4.102 -23.905 1.00 97.38 171 ILE A N 1
ATOM 1405 C CA . ILE A 1 171 ? -3.563 -3.640 -25.026 1.00 97.38 171 ILE A CA 1
ATOM 1406 C C . ILE A 1 171 ? -3.224 -4.394 -26.317 1.00 97.38 171 ILE A C 1
ATOM 1408 O O . ILE A 1 171 ? -4.130 -4.811 -27.032 1.00 97.38 171 ILE A O 1
ATOM 1412 N N . HIS A 1 172 ? -1.939 -4.605 -26.617 1.00 97.44 172 HIS A N 1
ATOM 1413 C CA . HIS A 1 172 ? -1.530 -5.272 -27.860 1.00 97.44 172 HIS A CA 1
ATOM 1414 C C . HIS A 1 172 ? -1.621 -6.804 -27.783 1.00 97.44 172 HIS A C 1
ATOM 1416 O O . HIS A 1 172 ? -1.661 -7.463 -28.817 1.00 97.44 172 HIS A O 1
ATOM 1422 N N . ASN A 1 173 ? -1.620 -7.395 -26.581 1.00 96.38 173 ASN A N 1
ATOM 1423 C CA . ASN A 1 173 ? -1.621 -8.849 -26.385 1.00 96.38 173 ASN A CA 1
ATOM 1424 C C . ASN A 1 173 ? -2.602 -9.298 -25.277 1.00 96.38 173 ASN A C 1
ATOM 1426 O O . ASN A 1 173 ? -2.188 -9.996 -24.341 1.00 96.38 173 ASN A O 1
ATOM 1430 N N . PRO A 1 174 ? -3.902 -8.961 -25.365 1.00 96.06 174 PRO A N 1
ATOM 1431 C CA . PRO A 1 174 ? -4.856 -9.182 -24.278 1.00 96.06 174 PRO A CA 1
ATOM 1432 C C . PRO A 1 174 ? -5.024 -10.666 -23.932 1.00 96.06 174 PRO A C 1
ATOM 1434 O O . PRO A 1 174 ? -4.994 -11.023 -22.758 1.00 96.06 174 PRO A O 1
ATOM 1437 N N . LEU A 1 175 ? -5.100 -11.555 -24.931 1.00 96.44 175 LEU A N 1
ATOM 1438 C CA . LEU A 1 175 ? -5.225 -13.003 -24.702 1.00 96.44 175 LEU A CA 1
ATOM 1439 C C . LEU A 1 175 ? -4.004 -13.584 -23.977 1.00 96.44 175 LEU A C 1
ATOM 1441 O O . LEU A 1 175 ? -4.142 -14.387 -23.053 1.00 96.44 175 LEU A O 1
ATOM 1445 N N . LYS A 1 176 ? -2.796 -13.145 -24.355 1.00 93.62 176 LYS A N 1
ATOM 1446 C CA . LYS A 1 176 ? -1.556 -13.573 -23.695 1.00 93.62 176 LYS A CA 1
ATOM 1447 C C . LYS A 1 176 ? -1.512 -13.066 -22.253 1.00 93.62 176 LYS A C 1
ATOM 1449 O O . LYS A 1 176 ? -1.163 -13.829 -21.355 1.00 93.62 176 LYS A O 1
ATOM 1454 N N . TRP A 1 177 ? -1.891 -11.810 -22.022 1.00 94.62 177 TRP A N 1
ATOM 1455 C CA . TRP A 1 177 ? -2.001 -11.251 -20.677 1.00 94.62 177 TRP A CA 1
ATOM 1456 C C . TRP A 1 177 ? -3.031 -12.004 -19.823 1.00 94.62 177 TRP A C 1
ATOM 1458 O O . TRP A 1 177 ? -2.713 -12.378 -18.697 1.00 94.62 177 TRP A O 1
ATOM 1468 N N . MET A 1 178 ? -4.217 -12.313 -20.357 1.00 94.75 178 MET A N 1
ATOM 1469 C CA . MET A 1 178 ? -5.233 -13.103 -19.649 1.00 94.75 178 MET A CA 1
ATOM 1470 C C . MET A 1 178 ? -4.703 -14.485 -19.259 1.00 94.75 178 MET A C 1
ATOM 1472 O O . MET A 1 178 ? -4.856 -14.887 -18.109 1.00 94.75 178 MET A O 1
ATOM 1476 N N . GLY A 1 179 ? -4.019 -15.188 -20.170 1.00 93.69 179 GLY A N 1
ATOM 1477 C CA . GLY A 1 179 ? -3.407 -16.486 -19.867 1.00 93.69 179 GLY A CA 1
ATOM 1478 C C . GLY A 1 179 ? -2.351 -16.406 -18.759 1.00 93.69 179 GLY A C 1
ATOM 1479 O O . GLY A 1 179 ? -2.296 -17.262 -17.877 1.00 93.69 179 GLY A O 1
ATOM 1480 N N . ILE A 1 180 ? -1.545 -15.343 -18.750 1.00 90.19 180 ILE A N 1
ATOM 1481 C CA . ILE A 1 180 ? -0.564 -15.073 -17.692 1.00 90.19 180 ILE A CA 1
ATOM 1482 C C . ILE A 1 180 ? -1.259 -14.780 -16.358 1.00 90.19 180 ILE A C 1
ATOM 1484 O O . ILE A 1 180 ? -0.862 -15.328 -15.330 1.00 90.19 180 ILE A O 1
ATOM 1488 N N . THR A 1 181 ? -2.288 -13.937 -16.358 1.00 91.25 181 THR A N 1
ATOM 1489 C CA . THR A 1 181 ? -3.051 -13.576 -15.157 1.00 91.25 181 THR A CA 1
ATOM 1490 C C . THR A 1 181 ? -3.764 -14.791 -14.573 1.00 91.25 181 THR A C 1
ATOM 1492 O O . THR A 1 181 ? -3.673 -15.028 -13.371 1.00 91.25 181 THR A O 1
ATOM 1495 N N . LEU A 1 182 ? -4.381 -15.622 -15.416 1.00 91.19 182 LEU A N 1
ATOM 1496 C CA . LEU A 1 182 ? -4.998 -16.874 -14.988 1.00 91.19 182 LEU A CA 1
ATOM 1497 C C . LEU A 1 182 ? -3.957 -17.836 -14.412 1.00 91.19 182 LEU A C 1
ATOM 1499 O O . LEU A 1 182 ? -4.183 -18.417 -13.356 1.00 91.19 182 LEU A O 1
ATOM 1503 N N . LYS A 1 183 ? -2.782 -17.956 -15.043 1.00 87.94 183 LYS A N 1
ATOM 1504 C CA . LYS A 1 183 ? -1.688 -18.769 -14.503 1.00 87.94 183 LYS A CA 1
ATOM 1505 C C . LYS A 1 183 ? -1.258 -18.293 -13.115 1.00 87.94 183 LYS A C 1
ATOM 1507 O O . LYS A 1 183 ? -1.034 -19.125 -12.244 1.00 87.94 183 LYS A O 1
ATOM 1512 N N . LYS A 1 184 ? -1.159 -16.980 -12.889 1.00 85.50 184 LYS A N 1
ATOM 1513 C CA . LYS A 1 184 ? -0.860 -16.424 -11.560 1.00 85.50 184 LYS A CA 1
ATOM 1514 C C . LYS A 1 184 ? -1.955 -16.729 -10.549 1.00 85.50 184 LYS A C 1
ATOM 1516 O O . LYS A 1 184 ? -1.628 -17.080 -9.427 1.00 85.50 184 LYS A O 1
ATOM 1521 N N . ALA A 1 185 ? -3.223 -16.619 -10.944 1.00 86.06 185 ALA A N 1
ATOM 1522 C CA . ALA A 1 185 ? -4.343 -16.971 -10.080 1.00 86.06 185 ALA A CA 1
ATOM 1523 C C . ALA A 1 185 ? -4.294 -18.458 -9.696 1.00 86.06 185 ALA A C 1
ATOM 1525 O O . ALA A 1 185 ? -4.371 -18.784 -8.520 1.00 86.06 185 ALA A O 1
ATOM 1526 N N . ILE A 1 186 ? -4.065 -19.356 -10.660 1.00 85.62 186 ILE A N 1
ATOM 1527 C CA . ILE A 1 186 ? -3.910 -20.796 -10.398 1.00 85.62 186 ILE A CA 1
ATOM 1528 C C . ILE A 1 186 ? -2.725 -21.057 -9.464 1.00 85.62 186 ILE A C 1
ATOM 1530 O O . ILE A 1 186 ? -2.868 -21.813 -8.512 1.00 85.62 186 ILE A O 1
ATOM 1534 N N . LEU A 1 187 ? -1.569 -20.431 -9.714 1.00 79.94 187 LEU A N 1
ATOM 1535 C CA . LEU A 1 187 ? -0.393 -20.562 -8.848 1.00 79.94 187 LEU A CA 1
ATOM 1536 C C . LEU A 1 187 ? -0.651 -20.022 -7.441 1.00 79.94 187 LEU A C 1
ATOM 1538 O O . LEU A 1 187 ? -0.177 -20.609 -6.486 1.00 79.94 187 LEU A O 1
ATOM 1542 N N . PHE A 1 188 ? -1.426 -18.950 -7.303 1.00 76.75 188 PHE A N 1
ATOM 1543 C CA . PHE A 1 188 ? -1.805 -18.403 -6.005 1.00 76.75 188 PHE A CA 1
ATOM 1544 C C . PHE A 1 188 ? -2.676 -19.371 -5.190 1.00 76.75 188 PHE A C 1
ATOM 1546 O O . PHE A 1 188 ? -2.523 -19.455 -3.976 1.00 76.75 188 PHE A O 1
ATOM 1553 N N . PHE A 1 189 ? -3.551 -20.137 -5.849 1.00 71.88 189 PHE A N 1
ATOM 1554 C CA . PHE A 1 189 ? -4.330 -21.200 -5.202 1.00 71.88 189 PHE A CA 1
ATOM 1555 C C . PHE A 1 189 ? -3.567 -22.520 -5.048 1.00 71.88 189 PHE A C 1
ATOM 1557 O O . PHE A 1 189 ? -4.071 -23.448 -4.420 1.00 71.88 189 PHE A O 1
ATOM 1564 N N . ASN A 1 190 ? -2.373 -22.630 -5.625 1.00 72.19 190 ASN A N 1
ATOM 1565 C CA . ASN A 1 190 ? -1.547 -23.817 -5.524 1.00 72.19 190 ASN A CA 1
ATOM 1566 C C . ASN A 1 190 ? -0.530 -23.621 -4.393 1.00 72.19 190 ASN A C 1
ATOM 1568 O O . ASN A 1 190 ? 0.204 -22.643 -4.383 1.00 72.19 190 ASN A O 1
ATOM 1572 N N . ALA A 1 191 ? -0.428 -24.569 -3.461 1.00 61.41 191 ALA A N 1
ATOM 1573 C CA . ALA A 1 191 ? 0.598 -24.549 -2.411 1.00 61.41 191 ALA A CA 1
ATOM 1574 C C . ALA A 1 191 ? 2.048 -24.702 -2.920 1.00 61.41 191 ALA A C 1
ATOM 1576 O O . ALA A 1 191 ? 2.960 -24.867 -2.112 1.00 61.41 191 ALA A O 1
ATOM 1577 N N . TRP A 1 192 ? 2.270 -24.712 -4.236 1.00 61.81 192 TRP A N 1
ATOM 1578 C CA . TRP A 1 192 ? 3.602 -24.746 -4.820 1.00 61.81 192 TRP A CA 1
ATOM 1579 C C . TRP A 1 192 ? 4.170 -23.329 -4.950 1.00 61.81 192 TRP A C 1
ATOM 1581 O O . TRP A 1 192 ? 3.718 -22.536 -5.780 1.00 61.81 192 TRP A O 1
ATOM 1591 N N . GLU A 1 193 ? 5.171 -23.021 -4.127 1.00 59.06 193 GLU A N 1
ATOM 1592 C CA . GLU A 1 193 ? 5.906 -21.759 -4.171 1.00 59.06 193 GLU A CA 1
ATOM 1593 C C . GLU A 1 193 ? 6.961 -21.804 -5.283 1.00 59.06 193 GLU A C 1
ATOM 1595 O O . GLU A 1 193 ? 7.698 -22.777 -5.433 1.00 59.06 193 GLU A O 1
ATOM 1600 N N . PHE A 1 194 ? 7.011 -20.756 -6.110 1.00 58.34 194 PHE A N 1
ATOM 1601 C CA . PHE A 1 194 ? 8.025 -20.643 -7.156 1.00 58.34 194 PHE A CA 1
ATOM 1602 C C . PHE A 1 194 ? 9.341 -20.197 -6.495 1.00 58.34 194 PHE A C 1
ATOM 1604 O O . PHE A 1 194 ? 9.381 -19.075 -5.974 1.00 58.34 194 PHE A O 1
ATOM 1611 N N . PRO A 1 195 ? 10.413 -21.010 -6.514 1.00 56.00 195 PRO A N 1
ATOM 1612 C CA . PRO A 1 195 ? 11.644 -20.681 -5.810 1.00 56.00 195 PRO A CA 1
ATOM 1613 C C . PRO A 1 195 ? 12.274 -19.437 -6.435 1.00 56.00 195 PRO A C 1
ATOM 1615 O O . PRO A 1 195 ? 12.546 -19.384 -7.637 1.00 56.00 195 PRO A O 1
ATOM 1618 N N . ARG A 1 196 ? 12.467 -18.399 -5.618 1.00 52.12 196 ARG A N 1
ATOM 1619 C CA . ARG A 1 196 ? 13.034 -17.119 -6.068 1.00 52.12 196 ARG A CA 1
ATOM 1620 C C . ARG A 1 196 ? 14.557 -17.085 -5.921 1.00 52.12 196 ARG A C 1
ATOM 1622 O O . ARG A 1 196 ? 15.239 -16.672 -6.854 1.00 52.12 196 ARG A O 1
ATOM 1629 N N . ASN A 1 197 ? 15.068 -17.536 -4.770 1.00 54.31 197 ASN A N 1
ATOM 1630 C CA . ASN A 1 197 ? 16.496 -17.505 -4.408 1.00 54.31 197 ASN A CA 1
ATOM 1631 C C . ASN A 1 197 ? 17.002 -18.802 -3.742 1.00 54.31 197 ASN A C 1
ATOM 1633 O O . ASN A 1 197 ? 18.210 -19.006 -3.651 1.00 54.31 197 ASN A O 1
ATOM 1637 N N . THR A 1 198 ? 16.105 -19.657 -3.255 1.00 51.41 198 THR A N 1
ATOM 1638 C CA . THR A 1 198 ? 16.418 -20.895 -2.536 1.00 51.41 198 THR A CA 1
ATOM 1639 C C . THR A 1 198 ? 15.544 -22.007 -3.074 1.00 51.41 198 THR A C 1
ATOM 1641 O O . THR A 1 198 ? 14.375 -21.781 -3.370 1.00 51.41 198 THR A O 1
ATOM 1644 N N . ASP A 1 199 ? 16.119 -23.195 -3.217 1.00 54.94 199 ASP A N 1
ATOM 1645 C CA . ASP A 1 199 ? 15.356 -24.378 -3.579 1.00 54.94 199 ASP A CA 1
ATOM 1646 C C . ASP A 1 199 ? 14.608 -24.844 -2.323 1.00 54.94 199 ASP A C 1
ATOM 1648 O O . ASP A 1 199 ? 15.203 -25.427 -1.414 1.00 54.94 199 ASP A O 1
ATOM 1652 N N . ASP A 1 200 ? 13.322 -24.517 -2.204 1.00 54.53 200 ASP A N 1
ATOM 1653 C CA . ASP A 1 200 ? 12.524 -24.874 -1.020 1.00 54.53 200 ASP A CA 1
ATOM 1654 C C . ASP A 1 200 ? 12.454 -26.401 -0.832 1.00 54.53 200 ASP A C 1
ATOM 1656 O O . ASP A 1 200 ? 12.345 -26.907 0.288 1.00 54.53 200 ASP A O 1
ATOM 1660 N N . GLU A 1 201 ? 12.629 -27.157 -1.922 1.00 56.62 201 GLU A N 1
ATOM 1661 C CA . GLU A 1 201 ? 12.752 -28.614 -1.921 1.00 56.62 201 GLU A CA 1
ATOM 1662 C C . GLU A 1 201 ? 13.989 -29.101 -1.142 1.00 56.62 201 GLU A C 1
ATOM 1664 O O . GLU A 1 201 ? 13.914 -30.097 -0.418 1.00 56.62 201 GLU A O 1
ATOM 1669 N N . PHE A 1 202 ? 15.094 -28.346 -1.175 1.00 58.53 202 PHE A N 1
ATOM 1670 C CA . PHE A 1 202 ? 16.288 -28.634 -0.377 1.00 58.53 202 PHE A CA 1
ATOM 1671 C C . PHE A 1 202 ? 16.002 -28.507 1.127 1.00 58.53 202 PHE A C 1
ATOM 1673 O O . PHE A 1 202 ? 16.394 -29.377 1.906 1.00 58.53 202 PHE A O 1
ATOM 1680 N N . PHE A 1 203 ? 15.261 -27.477 1.552 1.00 57.53 203 PHE A N 1
ATOM 1681 C CA . PHE A 1 203 ? 14.924 -27.252 2.966 1.00 57.53 203 PHE A CA 1
ATOM 1682 C C . PHE A 1 203 ? 13.810 -28.173 3.487 1.00 57.53 203 PHE A C 1
ATOM 1684 O O . PHE A 1 203 ? 13.806 -28.530 4.671 1.00 57.53 203 PHE A O 1
ATOM 1691 N N . ASN A 1 204 ? 12.913 -28.637 2.612 1.00 60.53 204 ASN A N 1
ATOM 1692 C CA . ASN A 1 204 ? 11.866 -29.607 2.954 1.00 60.53 204 ASN A CA 1
ATOM 1693 C C . ASN A 1 204 ? 12.426 -30.940 3.472 1.00 60.53 204 ASN A C 1
ATOM 1695 O O . ASN A 1 204 ? 11.781 -31.607 4.286 1.00 60.53 204 ASN A O 1
ATOM 1699 N N . ASN A 1 205 ? 13.647 -31.312 3.079 1.00 62.28 205 ASN A N 1
ATOM 1700 C CA . ASN A 1 205 ? 14.295 -32.524 3.577 1.00 62.28 205 ASN A CA 1
ATOM 1701 C C . ASN A 1 205 ? 14.724 -32.415 5.051 1.00 62.28 205 ASN A C 1
ATOM 1703 O O . ASN A 1 205 ? 14.697 -33.428 5.761 1.00 62.28 205 ASN A O 1
ATOM 1707 N N . TYR A 1 206 ? 15.012 -31.203 5.540 1.00 64.00 206 TYR A N 1
ATOM 1708 C CA . TYR A 1 206 ? 15.612 -30.962 6.859 1.00 64.00 206 TYR A CA 1
ATOM 1709 C C . TYR A 1 206 ? 14.664 -30.350 7.904 1.00 64.00 206 TYR A C 1
ATOM 1711 O O . TYR A 1 206 ? 14.988 -30.367 9.088 1.00 64.00 206 TYR A O 1
ATOM 1719 N N . SER A 1 207 ? 13.483 -29.853 7.516 1.00 59.97 207 SER A N 1
ATOM 1720 C CA . SER A 1 207 ? 12.513 -29.259 8.451 1.00 59.97 207 SER A CA 1
ATOM 1721 C C . SER A 1 207 ? 11.288 -30.151 8.673 1.00 59.97 207 SER A C 1
ATOM 1723 O O . SER A 1 207 ? 10.539 -30.452 7.747 1.00 59.97 207 SER A O 1
ATOM 1725 N N . ILE A 1 208 ? 11.044 -30.540 9.930 1.00 61.06 208 ILE A N 1
ATOM 1726 C CA . ILE A 1 208 ? 9.829 -31.267 10.351 1.00 61.06 208 ILE A CA 1
ATOM 1727 C C . ILE A 1 208 ? 8.578 -30.401 10.141 1.00 61.06 208 ILE A C 1
ATOM 1729 O O . ILE A 1 208 ? 7.520 -30.917 9.785 1.00 61.06 208 ILE A O 1
ATOM 1733 N N . VAL A 1 209 ? 8.710 -29.080 10.294 1.00 60.06 209 VAL A N 1
ATOM 1734 C CA . VAL A 1 209 ? 7.601 -28.125 10.169 1.00 60.06 209 VAL A CA 1
ATOM 1735 C C . VAL A 1 209 ? 7.064 -28.106 8.732 1.00 60.06 209 VAL A C 1
ATOM 1737 O O . VAL A 1 209 ? 5.860 -28.253 8.533 1.00 60.06 209 VAL A O 1
ATOM 1740 N N . ASN A 1 210 ? 7.938 -28.082 7.719 1.00 56.41 210 ASN A N 1
ATOM 1741 C CA . ASN A 1 210 ? 7.519 -28.120 6.308 1.00 56.41 210 ASN A CA 1
ATOM 1742 C C . ASN A 1 210 ? 6.943 -29.479 5.866 1.00 56.41 210 ASN A C 1
ATOM 1744 O O . ASN A 1 210 ? 6.221 -29.561 4.868 1.00 56.41 210 ASN A O 1
ATOM 1748 N N . LYS A 1 211 ? 7.233 -30.558 6.607 1.00 60.31 211 LYS A N 1
ATOM 1749 C CA . LYS A 1 211 ? 6.671 -31.896 6.355 1.00 60.31 211 LYS A CA 1
ATOM 1750 C C . LYS A 1 211 ? 5.237 -32.037 6.863 1.00 60.31 211 LYS A C 1
ATOM 1752 O O . LYS A 1 211 ? 4.540 -32.958 6.440 1.00 60.31 211 LYS A O 1
ATOM 1757 N N . THR A 1 212 ? 4.769 -31.137 7.732 1.00 58.59 212 THR A N 1
ATOM 1758 C CA . THR A 1 212 ? 3.391 -31.186 8.230 1.00 58.59 212 THR A CA 1
ATOM 1759 C C . THR A 1 212 ? 2.409 -30.600 7.203 1.00 58.59 212 THR A C 1
ATOM 1761 O O . THR A 1 212 ? 2.527 -29.438 6.818 1.00 58.59 212 THR A O 1
ATOM 1764 N N . PRO A 1 213 ? 1.410 -31.372 6.732 1.00 57.00 213 PRO A N 1
ATOM 1765 C CA . PRO A 1 213 ? 0.482 -30.920 5.690 1.00 57.00 213 PRO A CA 1
ATOM 1766 C C . PRO A 1 213 ? -0.469 -29.806 6.156 1.00 57.00 213 PRO A C 1
ATOM 1768 O O . PRO A 1 213 ? -1.009 -29.086 5.322 1.00 57.00 213 PRO A O 1
ATOM 1771 N N . PHE A 1 214 ? -0.642 -29.633 7.471 1.00 48.50 214 PHE A N 1
ATOM 1772 C CA . PHE A 1 214 ? -1.542 -28.647 8.081 1.00 48.50 214 PHE A CA 1
ATOM 1773 C C . PHE A 1 214 ? -1.135 -27.186 7.846 1.00 48.50 214 PHE A C 1
ATOM 1775 O O . PHE A 1 214 ? -1.981 -26.303 7.935 1.00 48.50 214 PHE A O 1
ATOM 1782 N N . LEU A 1 215 ? 0.136 -26.930 7.528 1.00 52.44 215 LEU A N 1
ATOM 1783 C CA . LEU A 1 215 ? 0.662 -25.584 7.273 1.00 52.44 215 LEU A CA 1
ATOM 1784 C C . LEU A 1 215 ? 0.750 -25.245 5.780 1.00 52.44 215 LEU A C 1
ATOM 1786 O O . LEU A 1 215 ? 1.157 -24.142 5.423 1.00 52.44 215 LEU A O 1
ATOM 1790 N N . LYS A 1 216 ? 0.370 -26.171 4.890 1.00 56.22 216 LYS A N 1
ATOM 1791 C CA . LYS A 1 216 ? 0.365 -25.909 3.448 1.00 56.22 216 LYS A CA 1
ATOM 1792 C C . LYS A 1 216 ? -0.826 -25.020 3.091 1.00 56.22 216 LYS A C 1
ATOM 1794 O O . LYS A 1 216 ? -1.940 -25.244 3.569 1.00 56.22 216 LYS A O 1
ATOM 1799 N N . ALA A 1 217 ? -0.599 -24.048 2.204 1.00 54.44 217 ALA A N 1
ATOM 1800 C CA . ALA A 1 217 ? -1.588 -23.048 1.790 1.00 54.44 217 ALA A CA 1
ATOM 1801 C C . ALA A 1 217 ? -2.953 -23.652 1.396 1.00 54.44 217 ALA A C 1
ATOM 1803 O O . ALA A 1 217 ? -3.987 -23.053 1.676 1.00 54.44 217 ALA A O 1
ATOM 1804 N N . ASN A 1 218 ? -2.968 -24.878 0.859 1.00 56.66 218 ASN A N 1
ATOM 1805 C CA . ASN A 1 218 ? -4.178 -25.609 0.468 1.00 56.66 218 ASN A CA 1
ATOM 1806 C C . ASN A 1 218 ? -5.196 -25.829 1.606 1.00 56.66 218 ASN A C 1
ATOM 1808 O O . ASN A 1 218 ? -6.382 -25.950 1.315 1.00 56.66 218 ASN A O 1
ATOM 1812 N N . LEU A 1 219 ? -4.768 -25.907 2.875 1.00 54.28 219 LEU A N 1
ATOM 1813 C CA . LEU A 1 219 ? -5.673 -26.120 4.018 1.00 54.28 219 LEU A CA 1
ATOM 1814 C C . LEU A 1 219 ? -6.066 -24.809 4.717 1.00 54.28 219 LEU A C 1
ATOM 1816 O O . LEU A 1 219 ? -7.179 -24.683 5.220 1.00 54.28 219 LEU A O 1
ATOM 1820 N N . LEU A 1 220 ? -5.168 -23.819 4.720 1.00 55.97 220 LEU A N 1
ATOM 1821 C CA . LEU A 1 220 ? -5.397 -22.504 5.328 1.00 55.97 220 LEU A CA 1
ATOM 1822 C C . LEU A 1 220 ? -6.350 -21.636 4.492 1.00 55.97 220 LEU A C 1
ATOM 1824 O O . LEU A 1 220 ? -7.140 -20.880 5.054 1.00 55.97 220 LEU A O 1
ATOM 1828 N N . PHE A 1 221 ? -6.315 -21.770 3.161 1.00 59.06 221 PHE A N 1
ATOM 1829 C CA . PHE A 1 221 ? -7.158 -20.985 2.255 1.00 59.06 221 PHE A CA 1
ATOM 1830 C C . PHE A 1 221 ? -8.667 -21.244 2.440 1.00 59.06 221 PHE A C 1
ATOM 1832 O O . PHE A 1 221 ? -9.410 -20.277 2.597 1.00 59.06 221 PHE A O 1
ATOM 1839 N N . PRO A 1 222 ? -9.148 -22.507 2.480 1.00 58.81 222 PRO A N 1
ATOM 1840 C CA . PRO A 1 222 ? -10.561 -22.804 2.728 1.00 58.81 222 PRO A CA 1
ATOM 1841 C C . PRO A 1 222 ? -11.025 -22.378 4.126 1.00 58.81 222 PRO A C 1
ATOM 1843 O O . PRO A 1 222 ? -12.128 -21.857 4.268 1.00 58.81 222 PRO A O 1
ATOM 1846 N N . LEU A 1 223 ? -10.168 -22.538 5.143 1.00 51.94 223 LEU A N 1
ATOM 1847 C CA . LEU A 1 223 ? -10.480 -22.156 6.524 1.00 51.94 223 LEU A CA 1
ATOM 1848 C C . LEU A 1 223 ? -10.700 -20.643 6.683 1.00 51.94 223 LEU A C 1
ATOM 1850 O O . LEU A 1 223 ? -11.513 -20.231 7.507 1.00 51.94 223 LEU A O 1
ATOM 1854 N N . GLY A 1 224 ? -10.030 -19.820 5.867 1.00 55.50 224 GLY A N 1
ATOM 1855 C CA . GLY A 1 224 ? -10.232 -18.369 5.829 1.00 55.50 224 GLY A CA 1
ATOM 1856 C C . GLY A 1 224 ? -11.562 -17.916 5.209 1.00 55.50 224 GLY A C 1
ATOM 1857 O O . GLY A 1 224 ? -11.992 -16.802 5.484 1.00 55.50 224 GLY A O 1
ATOM 1858 N N . PHE A 1 225 ? -12.224 -18.756 4.403 1.00 49.59 225 PHE A N 1
ATOM 1859 C CA . PHE A 1 225 ? -13.549 -18.470 3.826 1.00 49.59 225 PHE A CA 1
ATOM 1860 C C . PHE A 1 225 ? -14.712 -19.028 4.659 1.00 49.59 225 PHE A C 1
ATOM 1862 O O . PHE A 1 225 ? -15.849 -18.604 4.472 1.00 49.59 225 PHE A O 1
ATOM 1869 N N . SER A 1 226 ? -14.447 -19.980 5.555 1.00 46.66 226 SER A N 1
ATOM 1870 C CA . SER A 1 226 ? -15.456 -20.601 6.423 1.00 46.66 226 SER A CA 1
ATOM 1871 C C . SER A 1 226 ? -15.658 -19.895 7.774 1.00 46.66 226 SER A C 1
ATOM 1873 O O . SER A 1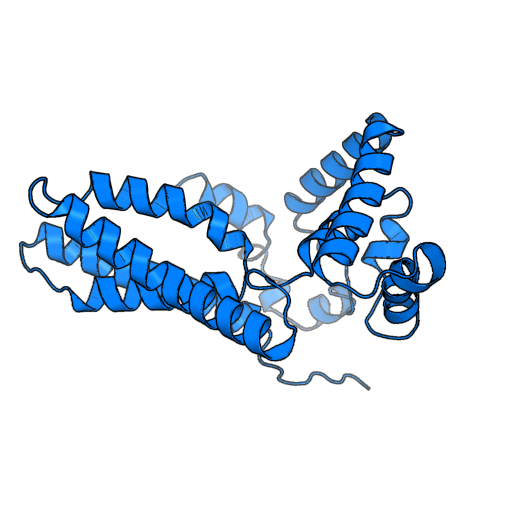 226 ? -16.337 -20.450 8.637 1.00 46.66 226 SER A O 1
ATOM 1875 N N . GLY A 1 227 ? -15.039 -18.726 7.980 1.00 35.53 227 GLY A N 1
ATOM 1876 C CA . GLY A 1 227 ? -15.102 -17.927 9.213 1.00 35.53 227 GLY A CA 1
ATOM 1877 C C . GLY A 1 227 ? -15.935 -16.662 9.077 1.00 35.53 227 GLY A C 1
ATOM 1878 O O . GLY A 1 227 ? -15.871 -16.029 8.001 1.00 35.53 227 GLY A O 1
#